Protein AF-A0A5E7WTU2-F1 (afdb_monomer_lite)

InterPro domains:
  IPR045664 Protein of unknown function DUF6387 [PF19924] (8-264)

Radius of gyration: 22.43 Å; chains: 1; bounding box: 43×48×69 Å

Organism: Pseudomonas fluorescens (NCBI:txid294)

pLDDT: mean 79.1, std 17.31, range [35.44, 97.75]

Structure (mmCIF, N/CA/C/O backbone):
data_AF-A0A5E7WTU2-F1
#
_entry.id   AF-A0A5E7WTU2-F1
#
loop_
_atom_site.group_PDB
_atom_site.id
_atom_site.type_symbol
_atom_site.label_atom_id
_atom_site.label_alt_id
_atom_site.label_comp_id
_atom_site.label_asym_id
_atom_site.label_entity_id
_atom_site.label_seq_id
_atom_site.pdbx_PDB_ins_code
_atom_site.Cartn_x
_atom_site.Cartn_y
_atom_site.Cartn_z
_atom_site.occupancy
_atom_site.B_iso_or_equiv
_atom_site.auth_seq_id
_atom_site.auth_comp_id
_atom_site.auth_asym_id
_atom_site.auth_atom_id
_atom_site.pdbx_PDB_model_num
ATOM 1 N N . MET A 1 1 ? -18.361 7.119 20.450 1.00 72.56 1 MET A N 1
ATOM 2 C CA . MET A 1 1 ? -17.243 6.484 19.720 1.00 72.56 1 MET A CA 1
ATOM 3 C C . MET A 1 1 ? -16.983 5.136 20.371 1.00 72.56 1 MET A C 1
ATOM 5 O O . MET A 1 1 ? -16.807 5.122 21.582 1.00 72.56 1 MET A O 1
ATOM 9 N N . ALA A 1 2 ? -17.069 4.026 19.637 1.00 81.44 2 ALA A N 1
ATOM 10 C CA . ALA A 1 2 ? -16.932 2.695 20.235 1.00 81.44 2 ALA A CA 1
ATOM 11 C C . ALA A 1 2 ? -15.465 2.403 20.601 1.00 81.44 2 ALA A C 1
ATOM 13 O O . ALA A 1 2 ? -14.558 2.717 19.823 1.00 81.44 2 ALA A O 1
ATOM 14 N N . ILE A 1 3 ? -15.249 1.830 21.787 1.00 86.12 3 ILE A N 1
ATOM 15 C CA . ILE A 1 3 ? -13.942 1.372 22.266 1.00 86.12 3 ILE A CA 1
ATOM 16 C C . ILE A 1 3 ? -14.006 -0.148 22.371 1.00 86.12 3 ILE A C 1
ATOM 18 O O . ILE A 1 3 ? -14.866 -0.681 23.065 1.00 86.12 3 ILE A O 1
ATOM 22 N N . PHE A 1 4 ? -13.097 -0.814 21.674 1.00 86.81 4 PHE A N 1
ATOM 23 C CA . PHE A 1 4 ? -12.988 -2.258 21.583 1.00 86.81 4 PHE A CA 1
ATOM 24 C C . PHE A 1 4 ? -11.930 -2.717 22.577 1.00 86.81 4 PHE A C 1
ATOM 26 O O . PHE A 1 4 ? -10.745 -2.390 22.438 1.00 86.81 4 PHE A O 1
ATOM 33 N N . ILE A 1 5 ? -12.387 -3.433 23.599 1.00 85.94 5 ILE A N 1
ATOM 34 C CA . ILE A 1 5 ? -11.566 -3.901 24.724 1.00 85.94 5 ILE A CA 1
ATOM 35 C C . ILE A 1 5 ? -11.371 -5.418 24.700 1.00 85.94 5 ILE A C 1
ATOM 37 O O . ILE A 1 5 ? -10.576 -5.945 25.476 1.00 85.94 5 ILE A O 1
ATOM 41 N N . ARG A 1 6 ? -12.056 -6.130 23.796 1.00 86.38 6 ARG A N 1
ATOM 42 C CA . ARG A 1 6 ? -11.921 -7.580 23.623 1.00 86.38 6 ARG A CA 1
ATOM 43 C C . ARG A 1 6 ? -11.690 -7.946 22.164 1.00 86.38 6 ARG A C 1
ATOM 45 O O . ARG A 1 6 ? -12.258 -7.348 21.256 1.00 86.38 6 ARG A O 1
ATOM 52 N N . LEU A 1 7 ? -10.917 -9.009 21.943 1.00 83.62 7 LEU A N 1
ATOM 53 C CA . LEU A 1 7 ? -10.656 -9.537 20.600 1.00 83.62 7 LEU A CA 1
ATOM 54 C C . LEU A 1 7 ? -11.940 -10.026 19.902 1.00 83.62 7 LEU A C 1
ATOM 56 O O . LEU A 1 7 ? -12.078 -9.876 18.695 1.00 83.62 7 LEU A O 1
ATOM 60 N N . ALA A 1 8 ? -12.908 -10.550 20.661 1.00 86.81 8 ALA A N 1
ATOM 61 C CA . ALA A 1 8 ? -14.200 -11.003 20.132 1.00 86.81 8 ALA A CA 1
ATOM 62 C C . ALA A 1 8 ? -15.057 -9.872 19.531 1.00 86.81 8 ALA A C 1
ATOM 64 O O . ALA A 1 8 ? -16.010 -10.140 18.808 1.00 86.81 8 ALA A O 1
ATOM 65 N N . GLU A 1 9 ? -14.729 -8.615 19.831 1.00 89.12 9 GLU A N 1
ATOM 66 C CA . GLU A 1 9 ? -15.435 -7.446 19.312 1.00 89.12 9 GLU A CA 1
ATOM 67 C C . GLU A 1 9 ? -14.831 -6.961 17.979 1.00 89.12 9 GLU A C 1
ATOM 69 O O . GLU A 1 9 ? -15.341 -6.012 17.390 1.00 89.12 9 GLU A O 1
ATOM 74 N N . MET A 1 10 ? -13.753 -7.584 17.481 1.00 92.06 10 MET A N 1
ATOM 75 C CA . MET A 1 10 ? -13.138 -7.212 16.202 1.00 92.06 10 MET A CA 1
ATOM 76 C C . MET A 1 10 ? -14.150 -7.236 15.045 1.00 92.06 10 MET A C 1
ATOM 78 O O . MET A 1 10 ? -15.120 -8.001 15.061 1.00 92.06 10 MET A O 1
ATOM 82 N N . PRO A 1 11 ? -13.955 -6.387 14.018 1.00 93.50 11 PRO A N 1
ATOM 83 C CA . PRO A 1 11 ? -14.905 -6.307 12.924 1.00 93.50 11 PRO A CA 1
ATOM 84 C C . PRO A 1 11 ? -15.003 -7.650 12.192 1.00 93.50 11 PRO A C 1
ATOM 86 O O . PRO A 1 11 ? -13.998 -8.307 11.956 1.00 93.50 11 PRO A O 1
ATOM 89 N N . LYS A 1 12 ? -16.215 -8.033 11.771 1.00 95.06 12 LYS A N 1
ATOM 90 C CA . LYS A 1 12 ? -16.507 -9.367 11.204 1.00 95.06 12 LYS A CA 1
ATOM 91 C C . LYS A 1 12 ? -15.645 -9.773 10.001 1.00 95.06 12 LYS A C 1
ATOM 93 O O . LYS A 1 12 ? -15.506 -10.957 9.736 1.00 95.06 12 LYS A O 1
ATOM 98 N N . TRP A 1 13 ? -15.118 -8.805 9.251 1.00 95.50 13 TRP A N 1
ATOM 99 C CA . TRP A 1 13 ? -14.240 -9.064 8.106 1.00 95.50 13 TRP A CA 1
ATOM 100 C C . TRP A 1 13 ? -12.810 -9.439 8.520 1.00 95.50 13 TRP A C 1
ATOM 102 O O . TRP A 1 13 ? -12.042 -9.918 7.689 1.00 95.50 13 TRP A O 1
ATOM 112 N N . TYR A 1 14 ? -12.424 -9.158 9.766 1.00 96.19 14 TYR A N 1
ATOM 113 C CA . TYR A 1 14 ? -11.080 -9.389 10.263 1.00 96.19 14 TYR A CA 1
ATOM 114 C C . TYR A 1 14 ? -10.924 -10.844 10.698 1.00 96.19 14 TYR A C 1
ATOM 116 O O . TYR A 1 14 ? -11.491 -11.274 11.700 1.00 96.19 14 TYR A O 1
ATOM 124 N N . ASP A 1 15 ? -10.101 -11.574 9.955 1.00 94.94 15 ASP A N 1
ATOM 125 C CA . ASP A 1 15 ? -9.605 -12.891 10.331 1.00 94.94 1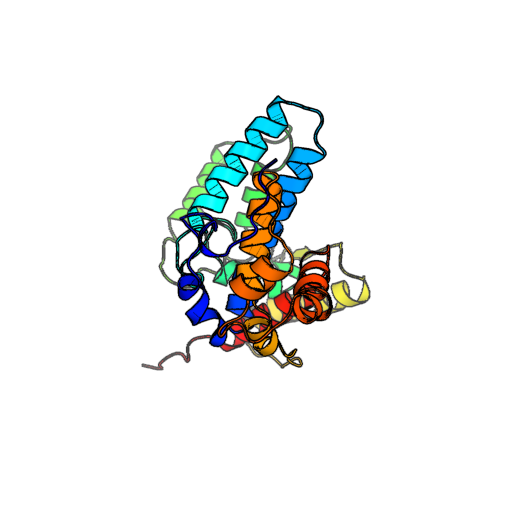5 ASP A CA 1
ATOM 126 C C . ASP A 1 15 ? -8.081 -12.882 10.204 1.00 94.94 15 ASP A C 1
ATOM 128 O O . ASP A 1 15 ? -7.528 -12.505 9.169 1.00 94.94 15 ASP A O 1
ATOM 132 N N . PHE A 1 16 ? -7.390 -13.309 11.259 1.00 92.00 16 PHE A N 1
ATOM 133 C CA . PHE A 1 16 ? -5.937 -13.421 11.246 1.00 92.00 16 PHE A CA 1
ATOM 134 C C . PHE A 1 16 ? -5.434 -14.411 10.181 1.00 92.00 16 PHE A C 1
ATOM 136 O O . PHE A 1 16 ? -4.337 -14.249 9.644 1.00 92.00 16 PHE A O 1
ATOM 143 N N . LYS A 1 17 ? -6.225 -15.434 9.838 1.00 94.25 17 LYS A N 1
ATOM 144 C CA . LYS A 1 17 ? -5.857 -16.440 8.829 1.00 94.25 17 LYS A CA 1
ATOM 145 C C . LYS A 1 17 ? -5.605 -15.830 7.453 1.00 94.25 17 LYS A C 1
ATOM 147 O O . LYS A 1 17 ? -4.732 -16.326 6.736 1.00 94.25 17 LYS A O 1
ATOM 152 N N . ASN A 1 18 ? -6.259 -14.707 7.149 1.00 96.31 18 ASN A N 1
ATOM 153 C CA . ASN A 1 18 ? -6.060 -13.949 5.915 1.00 96.31 18 ASN A CA 1
ATOM 154 C C . ASN A 1 18 ? -4.636 -13.385 5.780 1.00 96.31 18 ASN A C 1
ATOM 156 O O . ASN A 1 18 ? -4.284 -12.910 4.711 1.00 96.31 18 ASN A O 1
ATOM 160 N N . TYR A 1 19 ? -3.805 -13.441 6.827 1.00 95.94 19 TYR A N 1
ATOM 161 C CA . TYR A 1 19 ? -2.421 -12.952 6.825 1.00 95.94 19 TYR A CA 1
ATOM 162 C C . TYR A 1 19 ? -1.375 -14.073 6.924 1.00 95.94 19 TYR A C 1
ATOM 164 O O . TYR A 1 19 ? -0.190 -13.808 7.134 1.00 95.94 19 TYR A O 1
ATOM 172 N N . SER A 1 20 ? -1.779 -15.338 6.802 1.00 93.62 20 SER A N 1
ATOM 173 C CA . SER A 1 20 ? -0.873 -16.485 6.971 1.00 93.62 20 SER A CA 1
ATOM 174 C C . SER A 1 20 ? 0.219 -16.571 5.887 1.00 93.62 20 SER A C 1
ATOM 176 O O . SER A 1 20 ? 1.364 -16.949 6.176 1.00 93.62 20 SER A O 1
ATOM 178 N N . SER A 1 21 ? -0.087 -16.138 4.663 1.00 94.75 21 SER A N 1
ATOM 179 C CA . SER A 1 21 ? 0.828 -16.104 3.512 1.00 94.75 21 SER A CA 1
ATOM 180 C C . SER A 1 21 ? 1.957 -15.080 3.627 1.00 94.75 21 SER A C 1
ATOM 182 O O . SER A 1 21 ? 3.004 -15.250 3.004 1.00 94.75 21 SER A O 1
ATOM 184 N N . VAL A 1 22 ? 1.807 -14.063 4.482 1.00 94.00 22 VAL A N 1
ATOM 185 C CA . VAL A 1 22 ? 2.752 -12.938 4.637 1.00 94.00 22 VAL A CA 1
ATOM 186 C C . VAL A 1 22 ? 4.152 -13.401 5.048 1.00 94.00 22 VAL A C 1
ATOM 188 O O . VAL A 1 22 ? 5.143 -12.701 4.855 1.00 94.00 22 VAL A O 1
ATOM 191 N N . SER A 1 23 ? 4.267 -14.594 5.631 1.00 91.94 23 SER A N 1
ATOM 192 C CA . SER A 1 23 ? 5.554 -15.226 5.950 1.00 91.94 23 SER A CA 1
ATOM 193 C C . SER A 1 23 ? 6.388 -15.599 4.720 1.00 91.94 23 SER A C 1
ATOM 195 O O . SER A 1 23 ? 7.601 -15.776 4.849 1.00 91.94 23 SER A O 1
ATOM 197 N N . ARG A 1 24 ? 5.753 -15.699 3.547 1.00 93.12 24 ARG A N 1
ATOM 198 C CA . ARG A 1 24 ? 6.356 -16.093 2.268 1.00 93.12 24 ARG A CA 1
ATOM 199 C C . ARG A 1 24 ? 6.602 -14.918 1.325 1.00 93.12 24 ARG A C 1
ATOM 201 O O . ARG A 1 24 ? 7.249 -15.119 0.309 1.00 93.12 24 ARG A O 1
ATOM 208 N N . PHE A 1 25 ? 6.099 -13.729 1.653 1.00 94.25 25 PHE A N 1
ATOM 209 C CA . PHE A 1 25 ? 6.249 -12.546 0.809 1.00 94.25 25 PHE A CA 1
ATOM 210 C C . PHE A 1 25 ? 7.713 -12.135 0.685 1.00 94.25 25 PHE A C 1
ATOM 212 O O . PHE A 1 25 ? 8.423 -12.035 1.697 1.00 94.25 25 PHE A O 1
ATOM 219 N N . ASP A 1 26 ? 8.129 -11.831 -0.539 1.00 92.06 26 ASP A N 1
ATOM 220 C CA . ASP A 1 26 ? 9.383 -11.137 -0.806 1.00 92.06 26 ASP A CA 1
ATOM 221 C C . ASP A 1 26 ? 9.154 -9.632 -1.021 1.00 92.06 26 ASP A C 1
ATOM 223 O O . ASP A 1 26 ? 8.099 -9.099 -0.654 1.00 92.06 26 ASP A O 1
ATOM 227 N N . ALA A 1 27 ? 10.159 -8.903 -1.513 1.00 91.31 27 ALA A N 1
ATOM 228 C CA . ALA A 1 27 ? 10.046 -7.459 -1.667 1.00 91.31 27 ALA A CA 1
ATOM 229 C C . ALA A 1 27 ? 8.930 -7.070 -2.646 1.00 91.31 27 ALA A C 1
ATOM 231 O O . ALA A 1 27 ? 8.264 -6.058 -2.415 1.00 91.31 27 ALA A O 1
ATOM 232 N N . VAL A 1 28 ? 8.684 -7.887 -3.677 1.00 91.81 28 VAL A N 1
ATOM 233 C CA . VAL A 1 28 ? 7.619 -7.686 -4.668 1.00 91.81 28 VAL A CA 1
ATOM 234 C C . VAL A 1 28 ? 6.260 -7.741 -3.980 1.00 91.81 28 VAL A C 1
ATOM 236 O O . VAL A 1 28 ? 5.490 -6.781 -4.034 1.00 91.81 28 VAL A O 1
ATOM 239 N N . GLU A 1 29 ? 5.954 -8.817 -3.255 1.00 95.19 29 GLU A N 1
ATOM 240 C CA . GLU A 1 29 ? 4.649 -8.911 -2.592 1.00 95.19 29 GLU A CA 1
ATOM 241 C C . GLU A 1 29 ? 4.495 -7.891 -1.456 1.00 95.19 29 GLU A C 1
ATOM 243 O O . GLU A 1 29 ? 3.420 -7.304 -1.295 1.00 95.19 29 GLU A O 1
ATOM 248 N N . TRP A 1 30 ? 5.560 -7.610 -0.699 1.00 95.38 30 TRP A N 1
ATOM 249 C CA . TRP A 1 30 ? 5.519 -6.598 0.357 1.00 95.38 30 TRP A CA 1
ATOM 250 C C . TRP A 1 30 ? 5.276 -5.193 -0.181 1.00 95.38 30 TRP A C 1
ATOM 252 O O . TRP A 1 30 ? 4.442 -4.473 0.377 1.00 95.38 30 TRP A O 1
ATOM 262 N N . PHE A 1 31 ? 5.962 -4.794 -1.255 1.00 94.38 31 PHE A N 1
ATOM 263 C CA . PHE A 1 31 ? 5.731 -3.492 -1.869 1.00 94.38 31 PHE A CA 1
ATOM 264 C C . PHE A 1 31 ? 4.289 -3.388 -2.356 1.00 94.38 31 PHE A C 1
ATOM 266 O O . PHE A 1 31 ? 3.604 -2.427 -1.993 1.00 94.38 31 PHE A O 1
ATOM 273 N N . ARG A 1 32 ? 3.810 -4.402 -3.097 1.00 94.94 32 ARG A N 1
ATOM 274 C CA . ARG A 1 32 ? 2.435 -4.467 -3.616 1.00 94.94 32 ARG A CA 1
ATOM 275 C C . ARG A 1 32 ? 1.399 -4.211 -2.530 1.00 94.94 32 ARG A C 1
ATOM 277 O O . ARG A 1 32 ? 0.475 -3.426 -2.725 1.00 94.94 32 ARG A O 1
ATOM 284 N N . GLN A 1 33 ? 1.560 -4.867 -1.385 1.00 97.25 33 GLN A N 1
ATOM 285 C CA . GLN A 1 33 ? 0.587 -4.815 -0.299 1.00 97.25 33 GLN A CA 1
ATOM 286 C C . GLN A 1 33 ? 0.670 -3.530 0.532 1.00 97.25 33 GLN A C 1
ATOM 288 O O . GLN A 1 33 ? -0.355 -3.031 1.008 1.00 97.25 33 GLN A O 1
ATOM 293 N N . LEU A 1 34 ? 1.867 -2.967 0.708 1.00 96.00 34 LEU A N 1
ATOM 294 C CA . LEU A 1 34 ? 2.062 -1.750 1.498 1.00 96.00 34 LEU A CA 1
ATOM 295 C C . LEU A 1 34 ? 1.648 -0.484 0.745 1.00 96.00 34 LEU A C 1
ATOM 297 O O . LEU A 1 34 ? 1.057 0.411 1.350 1.00 96.00 34 LEU A O 1
ATOM 301 N N . VAL A 1 35 ? 1.900 -0.406 -0.562 1.00 93.00 35 VAL A N 1
ATOM 302 C CA . VAL A 1 35 ? 1.548 0.780 -1.359 1.00 93.00 35 VAL A CA 1
ATOM 303 C C . VAL A 1 35 ? 0.030 0.972 -1.475 1.00 93.00 35 VAL A C 1
ATOM 305 O O . VAL A 1 35 ? -0.456 2.097 -1.363 1.00 93.00 35 VAL A O 1
ATOM 308 N N . GLN A 1 36 ? -0.738 -0.118 -1.579 1.00 96.25 36 GLN A N 1
ATOM 309 C CA . GLN A 1 36 ? -2.206 -0.075 -1.594 1.00 96.25 36 GLN A CA 1
ATOM 310 C C . GLN A 1 36 ? -2.784 0.401 -0.252 1.00 96.25 36 GLN A C 1
ATOM 312 O O . GLN A 1 36 ? -3.684 1.240 -0.211 1.00 96.25 36 GLN A O 1
ATOM 317 N N . ARG A 1 37 ? -2.218 -0.057 0.872 1.00 97.62 37 ARG A N 1
ATOM 318 C CA . ARG A 1 37 ? -2.616 0.398 2.219 1.00 97.62 37 ARG A CA 1
ATOM 319 C C . ARG A 1 37 ? -2.257 1.858 2.459 1.00 97.62 37 ARG A C 1
ATOM 321 O O . ARG A 1 37 ? -3.070 2.602 3.005 1.00 97.62 37 ARG A O 1
ATOM 328 N N . ARG A 1 38 ? -1.082 2.293 1.992 1.00 95.19 38 ARG A N 1
ATOM 329 C CA . ARG A 1 38 ? -0.691 3.708 2.016 1.00 95.19 38 ARG A CA 1
ATOM 330 C C . ARG A 1 38 ? -1.692 4.565 1.243 1.00 95.19 38 ARG A C 1
ATOM 332 O O . ARG A 1 38 ? -2.118 5.591 1.760 1.00 95.19 38 ARG A O 1
ATOM 339 N N . TYR A 1 39 ? -2.129 4.121 0.064 1.00 94.38 39 TYR A N 1
ATOM 340 C CA . TYR A 1 39 ? -3.169 4.810 -0.701 1.00 94.38 39 TYR A CA 1
ATOM 341 C C . TYR A 1 39 ? -4.490 4.934 0.069 1.00 94.38 39 TYR A C 1
ATOM 343 O O . TYR A 1 39 ? -5.043 6.031 0.147 1.00 94.38 39 TYR A O 1
ATOM 351 N N . LEU A 1 40 ? -4.968 3.858 0.706 1.00 96.81 40 LEU A N 1
ATOM 352 C CA . LEU A 1 40 ? -6.174 3.909 1.543 1.00 96.81 40 LEU A CA 1
ATOM 353 C C . LEU A 1 40 ? -6.045 4.910 2.703 1.00 96.81 40 LEU A C 1
ATOM 355 O O . LEU A 1 40 ? -6.977 5.674 2.961 1.00 96.81 40 LEU A O 1
ATOM 359 N N . ILE A 1 41 ? -4.889 4.942 3.374 1.00 96.75 41 ILE A N 1
ATOM 360 C CA . ILE A 1 41 ? -4.585 5.922 4.428 1.00 96.75 41 ILE A CA 1
ATOM 361 C C . ILE A 1 41 ? -4.630 7.343 3.854 1.00 96.75 41 ILE A C 1
ATOM 363 O O . ILE A 1 41 ? -5.319 8.201 4.406 1.00 96.75 41 ILE A O 1
ATOM 367 N N . SER A 1 42 ? -3.977 7.587 2.713 1.00 91.44 42 SER A N 1
ATOM 368 C CA . SER A 1 42 ? -3.970 8.897 2.054 1.00 91.44 42 SER A CA 1
ATOM 369 C C . SER A 1 42 ? -5.368 9.362 1.637 1.00 91.44 42 SER A C 1
ATOM 371 O O . SER A 1 42 ? -5.674 10.544 1.785 1.00 91.44 42 SER A O 1
ATOM 373 N N . LEU A 1 43 ? -6.251 8.462 1.183 1.00 93.50 43 LEU A N 1
ATOM 374 C CA . LEU A 1 43 ? -7.652 8.800 0.904 1.00 93.50 43 LEU A CA 1
ATOM 375 C C . LEU A 1 43 ? -8.381 9.274 2.170 1.00 93.50 43 LEU A C 1
ATOM 377 O O . LEU A 1 43 ? -9.080 10.287 2.138 1.00 93.50 43 LEU A O 1
ATOM 381 N N . LEU A 1 44 ? -8.215 8.577 3.297 1.00 96.88 44 LEU A N 1
ATOM 382 C CA . LEU A 1 44 ? -8.847 8.969 4.562 1.00 96.88 44 LEU A CA 1
ATOM 383 C C . LEU A 1 44 ? -8.294 10.297 5.094 1.00 96.88 44 LEU A C 1
ATOM 385 O O . LEU A 1 44 ? -9.064 11.142 5.556 1.00 96.88 44 LEU A O 1
ATOM 389 N N . GLU A 1 45 ? -6.984 10.516 4.994 1.00 94.19 45 GLU A N 1
ATOM 390 C CA . GLU A 1 45 ? -6.359 11.791 5.356 1.00 94.19 45 GLU A CA 1
ATOM 391 C C . GLU A 1 45 ? -6.857 12.941 4.477 1.00 94.19 45 GLU A C 1
ATOM 393 O O . GLU A 1 45 ? -7.243 13.988 5.004 1.00 94.19 45 GLU A O 1
ATOM 398 N N . ALA A 1 46 ? -6.906 12.742 3.155 1.00 90.50 46 ALA A N 1
ATOM 399 C CA . ALA A 1 46 ? -7.426 13.724 2.210 1.00 90.50 46 ALA A CA 1
ATOM 400 C C . ALA A 1 46 ? -8.881 14.073 2.542 1.00 90.50 46 ALA A C 1
ATOM 402 O O . ALA A 1 46 ? -9.197 15.245 2.738 1.00 90.50 46 ALA A O 1
ATOM 403 N N . ARG A 1 47 ? -9.741 13.062 2.738 1.00 95.69 47 ARG A N 1
ATOM 404 C CA . ARG A 1 47 ? -11.141 13.245 3.159 1.00 95.69 47 ARG A CA 1
ATOM 405 C C . ARG A 1 47 ? -11.259 14.118 4.409 1.00 95.69 47 ARG A C 1
ATOM 407 O O . ARG A 1 47 ? -12.136 14.978 4.474 1.00 95.69 47 ARG A O 1
ATOM 414 N N . ASN A 1 48 ? -10.408 13.886 5.407 1.00 94.56 48 ASN A N 1
ATOM 415 C CA . ASN A 1 48 ? -10.467 14.601 6.680 1.00 94.56 48 ASN A CA 1
ATOM 416 C C . ASN A 1 48 ? -9.963 16.050 6.566 1.00 94.56 48 ASN A C 1
ATOM 418 O O . ASN A 1 48 ? -10.465 16.916 7.280 1.00 94.56 48 ASN A O 1
ATOM 422 N N . ARG A 1 49 ? -9.012 16.325 5.664 1.00 94.81 49 ARG A N 1
ATOM 423 C CA . ARG A 1 49 ? -8.461 17.672 5.423 1.00 94.81 49 ARG A CA 1
ATOM 424 C C . ARG A 1 49 ? -9.315 18.521 4.482 1.00 94.81 49 ARG A C 1
ATOM 426 O O . ARG A 1 49 ? -9.281 19.744 4.569 1.00 94.81 49 ARG A O 1
ATOM 433 N N . THR A 1 50 ? -10.065 17.907 3.570 1.00 93.31 50 THR A N 1
ATOM 434 C CA . THR A 1 50 ? -10.859 18.643 2.580 1.00 93.31 50 THR A CA 1
ATOM 435 C C . THR A 1 50 ? -12.044 19.368 3.233 1.00 93.31 50 THR A C 1
ATOM 437 O O . THR A 1 50 ? -12.819 18.721 3.929 1.00 93.31 50 THR A O 1
ATOM 440 N N . PRO A 1 51 ? -12.272 20.672 2.989 1.00 94.25 51 PRO A N 1
ATOM 441 C CA . PRO A 1 51 ? -13.454 21.372 3.506 1.00 94.25 51 PRO A CA 1
ATOM 442 C C . PRO A 1 51 ? -14.726 21.080 2.689 1.00 94.25 51 PRO A C 1
ATOM 444 O O . PRO A 1 51 ? -15.823 21.040 3.241 1.00 94.25 51 PRO A O 1
ATOM 447 N N . SER A 1 52 ? -14.591 20.822 1.384 1.00 96.44 52 SER A N 1
ATOM 448 C CA . SER A 1 52 ? -15.716 20.577 0.470 1.00 96.44 52 SER A CA 1
ATOM 449 C C . SER A 1 52 ? -16.450 19.265 0.771 1.00 96.44 52 SER A C 1
ATOM 451 O O . SER A 1 52 ? -15.881 18.174 0.680 1.00 96.44 52 SER A O 1
ATOM 453 N N . ALA A 1 53 ? -17.750 19.361 1.061 1.00 96.31 53 ALA A N 1
ATOM 454 C CA . ALA A 1 53 ? -18.613 18.203 1.295 1.00 96.31 53 ALA A CA 1
ATOM 455 C C . ALA A 1 53 ? -18.736 17.292 0.059 1.00 96.31 53 ALA A C 1
ATOM 457 O O . ALA A 1 53 ? -18.775 16.067 0.194 1.00 96.31 53 ALA A O 1
ATOM 458 N N . LEU A 1 54 ? -18.747 17.875 -1.147 1.00 95.75 54 LEU A N 1
ATOM 459 C CA . LEU A 1 54 ? -18.799 17.117 -2.398 1.00 95.75 54 LEU A CA 1
ATOM 460 C C . LEU A 1 54 ? -17.545 16.252 -2.562 1.00 95.75 54 LEU A C 1
ATOM 462 O O . LEU A 1 54 ? -17.655 15.045 -2.780 1.00 95.75 54 LEU A O 1
ATOM 466 N N . LEU A 1 55 ? -16.362 16.842 -2.375 1.00 91.69 55 LEU A N 1
ATOM 467 C CA . LEU A 1 55 ? -15.099 16.109 -2.461 1.00 91.69 55 LEU A CA 1
ATOM 468 C C . LEU A 1 55 ? -14.998 15.025 -1.379 1.00 91.69 55 LEU A C 1
ATOM 470 O O . LEU A 1 55 ? -14.620 13.899 -1.690 1.00 91.69 55 LEU A O 1
ATOM 474 N N . LYS A 1 56 ? -15.437 15.291 -0.138 1.00 96.06 56 LYS A N 1
ATOM 475 C CA . LYS A 1 56 ? -15.523 14.253 0.911 1.00 96.06 56 LYS A CA 1
ATOM 476 C C . LYS A 1 56 ? -16.373 13.058 0.483 1.00 96.06 56 LYS A C 1
ATOM 478 O O . LYS A 1 56 ? -16.004 11.916 0.765 1.00 96.06 56 LYS A O 1
ATOM 483 N N . LYS A 1 57 ? -17.499 13.308 -0.194 1.00 96.06 57 LYS A N 1
ATOM 484 C CA . LYS A 1 57 ? -18.397 12.263 -0.704 1.00 96.06 57 LYS A CA 1
ATOM 485 C C . LYS A 1 57 ? -17.733 11.456 -1.820 1.00 96.06 57 LYS A C 1
ATOM 487 O O . LYS A 1 57 ? -17.836 10.232 -1.807 1.00 96.06 57 LYS A O 1
ATOM 492 N N . VAL A 1 58 ? -17.036 12.115 -2.746 1.00 94.44 58 VAL A N 1
ATOM 493 C CA . VAL A 1 58 ? -16.278 11.450 -3.821 1.00 94.44 58 VAL A CA 1
ATOM 494 C C . VAL A 1 58 ? -15.169 10.574 -3.238 1.00 94.44 58 VAL A C 1
ATOM 496 O O . VAL A 1 58 ? -15.138 9.377 -3.511 1.00 94.44 58 VAL A O 1
ATOM 499 N N . ILE A 1 59 ? -14.329 11.125 -2.358 1.00 93.19 59 ILE A N 1
ATOM 500 C CA . ILE A 1 59 ? -13.231 10.382 -1.721 1.00 93.19 59 ILE A CA 1
ATOM 501 C C . ILE A 1 59 ? -13.769 9.186 -0.926 1.00 93.19 59 ILE A C 1
ATOM 503 O O . ILE A 1 59 ? -13.222 8.091 -1.014 1.00 93.19 59 ILE A O 1
ATOM 507 N N . SER A 1 60 ? -14.882 9.354 -0.203 1.00 95.81 60 SER A N 1
ATOM 508 C CA . SER A 1 60 ? -15.528 8.251 0.524 1.00 95.81 60 SER A CA 1
ATOM 509 C C . SER A 1 60 ? -15.989 7.120 -0.397 1.00 95.81 60 SER A C 1
ATOM 511 O O . SER A 1 60 ? -15.840 5.956 -0.039 1.00 95.81 60 SER A O 1
ATOM 513 N N . LYS A 1 61 ? -16.515 7.438 -1.588 1.00 96.88 61 LYS A N 1
ATOM 514 C CA . LYS A 1 61 ? -16.898 6.422 -2.581 1.00 96.88 61 LYS A CA 1
ATOM 515 C C . LYS A 1 61 ? -15.681 5.667 -3.116 1.00 96.88 61 LYS A C 1
ATOM 517 O O . LYS A 1 61 ? -15.731 4.444 -3.194 1.00 96.88 61 LYS A O 1
ATOM 522 N N . ILE A 1 62 ? -14.601 6.382 -3.438 1.00 94.25 62 ILE A N 1
ATOM 523 C CA . ILE A 1 62 ? -13.347 5.780 -3.920 1.00 94.25 62 ILE A CA 1
ATOM 524 C C . ILE A 1 62 ? -12.760 4.859 -2.845 1.00 94.25 62 ILE A C 1
ATOM 526 O O . ILE A 1 62 ? -12.432 3.711 -3.130 1.00 94.25 62 ILE A O 1
ATOM 530 N N . PHE A 1 63 ? -12.702 5.323 -1.594 1.00 97.12 63 PHE A N 1
ATOM 531 C CA . PHE A 1 63 ? -12.239 4.519 -0.466 1.00 97.12 63 PHE A CA 1
ATOM 532 C C . PHE A 1 63 ? -13.089 3.257 -0.276 1.00 97.12 63 PHE A C 1
ATOM 534 O O . PHE A 1 63 ? -12.541 2.164 -0.165 1.00 97.12 63 PHE A O 1
ATOM 541 N N . ALA A 1 64 ? -14.421 3.390 -0.273 1.00 97.06 64 ALA A N 1
ATOM 542 C CA . ALA A 1 64 ? -15.335 2.261 -0.101 1.00 97.06 64 ALA A CA 1
ATOM 543 C C . ALA A 1 64 ? -15.182 1.217 -1.218 1.00 97.06 64 ALA A C 1
ATOM 545 O O . ALA A 1 64 ? -15.211 0.016 -0.955 1.00 97.06 64 ALA A O 1
ATOM 546 N N . TRP A 1 65 ? -14.990 1.675 -2.457 1.00 96.38 65 TRP A N 1
ATOM 547 C CA . TRP A 1 65 ? -14.694 0.803 -3.587 1.00 96.38 65 TRP A CA 1
ATOM 548 C C . TRP A 1 65 ? -13.351 0.081 -3.409 1.00 96.38 65 TRP A C 1
ATOM 550 O O . TRP A 1 65 ? -13.304 -1.139 -3.530 1.00 96.38 65 TRP A O 1
ATOM 560 N N . ALA A 1 66 ? -12.286 0.801 -3.051 1.00 95.06 66 ALA A N 1
ATOM 561 C CA . ALA A 1 66 ? -10.949 0.232 -2.907 1.00 95.06 66 ALA A CA 1
ATOM 562 C C . ALA A 1 66 ? -10.867 -0.779 -1.747 1.00 95.06 66 ALA A C 1
ATOM 564 O O . ALA A 1 66 ? -10.414 -1.907 -1.937 1.00 95.06 66 ALA A O 1
ATOM 565 N N . VAL A 1 67 ? -11.379 -0.420 -0.562 1.00 97.00 67 VAL A N 1
ATOM 566 C CA . VAL A 1 67 ? -11.284 -1.244 0.658 1.00 97.00 67 VAL A CA 1
ATOM 567 C C . VAL A 1 67 ? -12.068 -2.561 0.559 1.00 97.00 67 VAL A C 1
ATOM 569 O O . VAL A 1 67 ? -11.734 -3.535 1.240 1.00 97.00 67 VAL A O 1
ATOM 572 N N . LYS A 1 68 ? -13.088 -2.628 -0.312 1.00 97.00 68 LYS A N 1
ATOM 573 C CA . LYS A 1 68 ? -13.849 -3.857 -0.589 1.00 97.00 68 LYS A CA 1
ATOM 574 C C . LYS A 1 68 ? -12.969 -4.966 -1.175 1.00 97.00 68 LYS A C 1
ATOM 576 O O . LYS A 1 68 ? -13.243 -6.131 -0.921 1.00 97.00 68 LYS A O 1
ATOM 581 N N . ASN A 1 69 ? -11.907 -4.614 -1.899 1.00 96.44 69 ASN A N 1
ATOM 582 C CA . ASN A 1 69 ? -10.972 -5.580 -2.484 1.00 96.44 69 ASN A CA 1
ATOM 583 C C . ASN A 1 69 ? -9.859 -6.005 -1.509 1.00 96.44 69 ASN A C 1
ATOM 585 O O . ASN A 1 69 ? -8.914 -6.684 -1.901 1.00 96.44 69 ASN A O 1
ATOM 589 N N . MET A 1 70 ? -9.956 -5.593 -0.240 1.00 95.25 70 MET A N 1
ATOM 590 C CA . MET A 1 70 ? -8.971 -5.916 0.795 1.00 95.25 70 MET A CA 1
ATOM 591 C C . MET A 1 70 ? -9.588 -6.637 1.997 1.00 95.25 70 MET A C 1
ATOM 593 O O . MET A 1 70 ? -9.004 -7.567 2.545 1.00 95.25 70 MET A O 1
ATOM 597 N N . ARG A 1 71 ? -10.778 -6.219 2.436 1.00 95.44 71 ARG A N 1
ATOM 598 C CA . ARG A 1 71 ? -11.398 -6.748 3.659 1.00 95.44 71 ARG A CA 1
ATOM 599 C C . ARG A 1 71 ? -11.969 -8.145 3.471 1.00 95.44 71 ARG A C 1
ATOM 601 O O . ARG A 1 71 ? -12.774 -8.372 2.577 1.00 95.44 71 ARG A O 1
ATOM 608 N N . GLY A 1 72 ? -11.626 -9.041 4.395 1.00 95.44 72 GLY A N 1
ATOM 609 C CA . GLY A 1 72 ? -12.134 -10.415 4.407 1.00 95.44 72 GLY A CA 1
ATOM 610 C C . GLY A 1 72 ? -11.549 -11.309 3.313 1.00 95.44 72 GLY A C 1
ATOM 611 O O . GLY A 1 72 ? -12.003 -12.437 3.166 1.00 95.44 72 GLY A O 1
ATOM 612 N N . ILE A 1 73 ? -10.556 -10.822 2.569 1.00 96.69 73 ILE A N 1
ATOM 613 C CA . ILE A 1 73 ? -9.864 -11.546 1.504 1.00 96.69 73 ILE A CA 1
ATOM 614 C C . ILE A 1 73 ? -8.463 -11.901 2.016 1.00 96.69 73 ILE A C 1
ATOM 616 O O . ILE A 1 73 ? -7.874 -11.143 2.794 1.00 96.69 73 ILE A O 1
ATOM 620 N N . ALA A 1 74 ? -7.941 -13.061 1.617 1.00 97.38 74 ALA A N 1
ATOM 621 C CA . ALA A 1 74 ? -6.569 -13.447 1.924 1.00 97.38 74 ALA A CA 1
ATOM 622 C C . ALA A 1 74 ? -5.595 -12.435 1.302 1.00 97.38 74 ALA A C 1
ATOM 624 O O . ALA A 1 74 ? -5.764 -12.010 0.163 1.00 97.38 74 ALA A O 1
ATOM 625 N N . VAL A 1 75 ? -4.593 -11.991 2.054 1.00 96.44 75 VAL A N 1
ATOM 626 C CA . VAL A 1 75 ? -3.775 -10.828 1.683 1.00 96.44 75 VAL A CA 1
ATOM 627 C C . VAL A 1 75 ? -2.943 -11.043 0.419 1.00 96.44 75 VAL A C 1
ATOM 629 O O . VAL A 1 75 ? -2.646 -10.085 -0.288 1.00 96.44 75 VAL A O 1
ATOM 632 N N . GLU A 1 76 ? -2.617 -12.285 0.082 1.00 95.00 76 GLU A N 1
ATOM 633 C CA . GLU A 1 76 ? -2.026 -12.664 -1.201 1.00 95.00 76 GLU A CA 1
ATOM 634 C C . GLU A 1 76 ? -2.944 -12.353 -2.394 1.00 95.00 76 GLU A C 1
ATOM 636 O O . GLU A 1 76 ? -2.449 -11.952 -3.449 1.00 95.00 76 GLU A O 1
ATOM 641 N N . ASP A 1 77 ? -4.258 -12.429 -2.199 1.00 96.19 77 ASP A N 1
ATOM 642 C CA . ASP A 1 77 ? -5.279 -12.251 -3.233 1.00 96.19 77 ASP A CA 1
ATOM 643 C C . ASP A 1 77 ? -5.847 -10.827 -3.257 1.00 96.19 77 ASP A C 1
ATOM 645 O O . ASP A 1 77 ? -6.590 -10.461 -4.166 1.00 96.19 77 ASP A O 1
ATOM 649 N N . THR A 1 78 ? -5.507 -9.995 -2.268 1.00 94.19 78 THR A N 1
ATOM 650 C CA . THR A 1 78 ? -5.967 -8.603 -2.244 1.00 94.19 78 THR A CA 1
ATOM 651 C C . THR A 1 78 ? -5.299 -7.778 -3.338 1.00 94.19 78 THR A C 1
ATOM 653 O O . THR A 1 78 ? -4.066 -7.745 -3.443 1.00 94.19 78 THR A O 1
ATOM 656 N N . ASP A 1 79 ? -6.123 -7.092 -4.129 1.00 93.50 79 ASP A N 1
ATOM 657 C CA . ASP A 1 79 ? -5.681 -6.136 -5.138 1.00 93.50 79 ASP A CA 1
ATOM 658 C C . ASP A 1 79 ? -6.784 -5.117 -5.451 1.00 93.50 79 ASP A C 1
ATOM 660 O O . ASP A 1 79 ? -7.924 -5.475 -5.745 1.00 93.50 79 ASP A O 1
ATOM 664 N N . ILE A 1 80 ? -6.458 -3.829 -5.382 1.00 92.69 80 ILE A N 1
ATOM 665 C CA . ILE A 1 80 ? -7.328 -2.751 -5.842 1.00 92.69 80 ILE A CA 1
ATOM 666 C C . ILE A 1 80 ? -7.271 -2.760 -7.380 1.00 92.69 80 ILE A C 1
ATOM 668 O O . ILE A 1 80 ? -6.194 -2.549 -7.944 1.00 92.69 80 ILE A O 1
ATOM 672 N N . PRO A 1 81 ? -8.400 -2.970 -8.084 1.00 91.31 81 PRO A N 1
ATOM 673 C CA . PRO A 1 81 ? -8.386 -3.098 -9.536 1.00 91.31 81 PRO A CA 1
ATOM 674 C C . PRO A 1 81 ? -7.742 -1.887 -10.218 1.00 91.31 81 PRO A C 1
ATOM 676 O O . PRO A 1 81 ? -8.036 -0.746 -9.870 1.00 91.31 81 PRO A O 1
ATOM 679 N N . ASN A 1 82 ? -6.876 -2.128 -11.203 1.00 85.38 82 ASN A N 1
ATOM 680 C CA . ASN A 1 82 ? -6.151 -1.091 -11.951 1.00 85.38 82 ASN A CA 1
ATOM 681 C C . ASN A 1 82 ? -5.276 -0.155 -11.092 1.00 85.38 82 ASN A C 1
ATOM 683 O O . ASN A 1 82 ? -4.852 0.891 -11.580 1.00 85.38 82 ASN A O 1
ATOM 687 N N . PHE A 1 83 ? -4.972 -0.503 -9.834 1.00 88.25 83 PHE A N 1
ATOM 688 C CA . PHE A 1 83 ? -4.144 0.334 -8.959 1.00 88.25 83 PHE A CA 1
ATOM 689 C C . PHE A 1 83 ? -2.745 0.586 -9.531 1.00 88.25 83 PHE A C 1
ATOM 691 O O . PHE A 1 83 ? -2.197 1.678 -9.405 1.00 88.25 83 PHE A O 1
ATOM 698 N N . PHE A 1 84 ? -2.188 -0.422 -10.198 1.00 82.75 84 PHE A N 1
ATOM 699 C CA . PHE A 1 84 ? -0.897 -0.357 -10.881 1.00 82.75 84 PHE A CA 1
ATOM 700 C C . PHE A 1 84 ? -1.035 -0.086 -12.387 1.00 82.75 84 PHE A C 1
ATOM 702 O O . PHE A 1 84 ? -0.128 -0.393 -13.154 1.00 82.75 84 PHE A O 1
ATOM 709 N N . GLY A 1 85 ? -2.176 0.460 -12.814 1.00 78.38 85 GLY A N 1
ATOM 710 C CA . GLY A 1 85 ? -2.536 0.616 -14.219 1.00 78.38 85 GLY A CA 1
ATOM 711 C C . GLY A 1 85 ? -3.189 -0.635 -14.812 1.00 78.38 85 GLY A C 1
ATOM 712 O O . GLY A 1 85 ? -3.235 -1.702 -14.197 1.00 78.3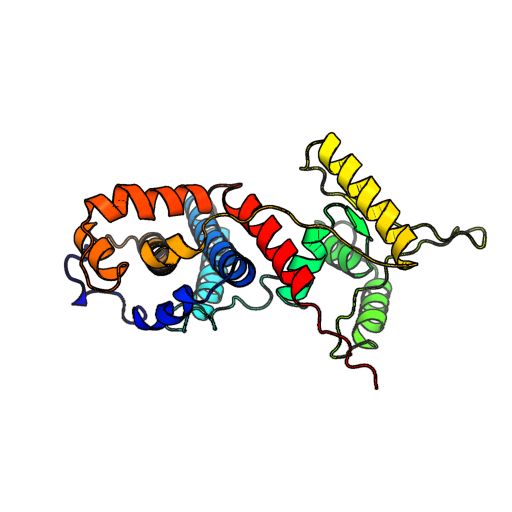8 85 GLY A O 1
ATOM 713 N N . ILE A 1 86 ? -3.701 -0.497 -16.035 1.00 74.38 86 ILE A N 1
ATOM 714 C CA . ILE A 1 86 ? -4.442 -1.548 -16.760 1.00 74.38 86 ILE A CA 1
ATOM 715 C C . ILE A 1 86 ? -3.585 -2.777 -17.110 1.00 74.38 86 ILE A C 1
ATOM 717 O O . ILE A 1 86 ? -4.119 -3.843 -17.397 1.00 74.38 86 ILE A O 1
ATOM 721 N N . HIS A 1 87 ? -2.259 -2.635 -17.069 1.00 67.75 87 HIS A N 1
ATOM 722 C CA . HIS A 1 87 ? -1.293 -3.698 -17.367 1.00 67.75 87 HIS A CA 1
ATOM 723 C C . HIS A 1 87 ? -0.785 -4.418 -16.108 1.00 67.75 87 HIS A C 1
ATOM 725 O O . HIS A 1 87 ? 0.017 -5.347 -16.195 1.00 67.75 87 HIS A O 1
ATOM 731 N N . GLY A 1 88 ? -1.269 -4.009 -14.933 1.00 84.62 88 GLY A N 1
ATOM 732 C CA . GLY A 1 88 ? -1.000 -4.678 -13.671 1.00 84.62 88 GLY A CA 1
ATOM 733 C C . GLY A 1 88 ? 0.382 -4.405 -13.077 1.00 84.62 88 GLY A C 1
ATOM 734 O O . GLY A 1 88 ? 1.205 -3.633 -13.568 1.00 84.62 88 GLY A O 1
ATOM 735 N N . TYR A 1 89 ? 0.622 -5.057 -11.945 1.00 87.69 89 TYR A N 1
ATOM 736 C CA . TYR A 1 89 ? 1.735 -4.738 -11.057 1.00 87.69 89 TYR A CA 1
ATOM 737 C C . TYR A 1 89 ? 3.126 -5.065 -11.621 1.00 87.69 89 TYR A C 1
ATOM 739 O O . TYR A 1 89 ? 4.080 -4.327 -11.377 1.00 87.69 89 TYR A O 1
ATOM 747 N N . ALA A 1 90 ? 3.249 -6.145 -12.395 1.00 82.62 90 ALA A N 1
ATOM 748 C CA . ALA A 1 90 ? 4.523 -6.536 -12.996 1.00 82.62 90 ALA A CA 1
ATOM 749 C C . ALA A 1 90 ? 5.047 -5.456 -13.958 1.00 82.62 90 ALA A C 1
ATOM 751 O O . ALA A 1 90 ? 6.215 -5.074 -13.872 1.00 82.62 90 ALA A O 1
ATOM 752 N N . GLN A 1 91 ? 4.165 -4.912 -14.806 1.00 77.44 91 GLN A N 1
ATOM 753 C CA . GLN A 1 91 ? 4.512 -3.826 -15.722 1.00 77.44 91 GLN A CA 1
ATOM 754 C C . GLN A 1 91 ? 4.897 -2.557 -14.956 1.00 77.44 91 GLN A C 1
ATOM 756 O O . GLN A 1 91 ? 5.929 -1.960 -15.246 1.00 77.44 91 GLN A O 1
ATOM 761 N N . TYR A 1 92 ? 4.139 -2.204 -13.914 1.00 81.50 92 TYR A N 1
ATOM 762 C CA . TYR A 1 92 ? 4.467 -1.067 -13.051 1.00 81.50 92 TYR A CA 1
ATOM 763 C C . TYR A 1 92 ? 5.891 -1.151 -12.473 1.00 81.50 92 TYR A C 1
ATOM 765 O O . TYR A 1 92 ? 6.614 -0.155 -12.467 1.00 81.50 92 TYR A O 1
ATOM 773 N N . LEU A 1 93 ? 6.323 -2.323 -11.991 1.00 78.69 93 LEU A N 1
ATOM 774 C CA . LEU A 1 93 ? 7.691 -2.492 -11.487 1.00 78.69 93 LEU A CA 1
ATOM 775 C C . LEU A 1 93 ? 8.736 -2.377 -12.600 1.00 78.69 93 LEU A C 1
ATOM 777 O O . LEU A 1 93 ? 9.759 -1.722 -12.401 1.00 78.69 93 LEU A O 1
ATOM 781 N N . ALA A 1 94 ? 8.474 -2.968 -13.768 1.00 74.81 94 ALA A N 1
ATOM 782 C CA . ALA A 1 94 ? 9.366 -2.864 -14.920 1.00 74.81 94 ALA A CA 1
ATOM 783 C C . ALA A 1 94 ? 9.568 -1.401 -15.357 1.00 74.81 94 ALA A C 1
ATOM 785 O O . ALA A 1 94 ? 10.694 -0.997 -15.651 1.00 74.81 94 ALA A O 1
ATOM 786 N N . ASP A 1 95 ? 8.504 -0.597 -15.329 1.00 70.06 95 ASP A N 1
ATOM 787 C CA . ASP A 1 95 ? 8.557 0.829 -15.659 1.00 70.06 95 ASP A CA 1
ATOM 788 C C . ASP A 1 95 ? 9.316 1.621 -14.578 1.00 70.06 95 ASP A C 1
ATOM 790 O O . ASP A 1 95 ? 10.156 2.469 -14.881 1.00 70.06 95 ASP A O 1
ATOM 794 N N . ARG A 1 96 ? 9.099 1.311 -13.291 1.00 67.50 96 ARG A N 1
ATOM 795 C CA . ARG A 1 96 ? 9.785 1.982 -12.171 1.00 67.50 96 ARG A CA 1
ATOM 796 C C . ARG A 1 96 ? 11.288 1.743 -12.123 1.00 67.50 96 ARG A C 1
ATOM 798 O O . ARG A 1 96 ? 12.000 2.619 -11.638 1.00 67.50 96 ARG A O 1
ATOM 805 N N . GLN A 1 97 ? 11.768 0.604 -12.616 1.00 64.12 97 GLN A N 1
ATOM 806 C CA . GLN A 1 97 ? 13.191 0.265 -12.597 1.00 64.12 97 GLN A CA 1
ATOM 807 C C . GLN A 1 97 ? 14.081 1.294 -13.278 1.00 64.12 97 GLN A C 1
ATOM 809 O O . GLN A 1 97 ? 15.223 1.482 -12.869 1.00 64.12 97 GLN A O 1
ATOM 814 N N . ARG A 1 98 ? 13.581 1.935 -14.331 1.00 64.69 98 ARG A N 1
ATOM 815 C CA . ARG A 1 98 ? 14.474 2.624 -15.257 1.00 64.69 98 ARG A CA 1
ATOM 816 C C . ARG A 1 98 ? 14.753 4.070 -14.834 1.00 64.69 98 ARG A C 1
ATOM 818 O O . ARG A 1 98 ? 15.801 4.588 -15.192 1.00 64.69 98 ARG A O 1
ATOM 825 N N . GLY A 1 99 ? 13.892 4.706 -14.013 1.00 64.69 99 GLY A N 1
ATOM 826 C CA . GLY A 1 99 ? 14.034 6.085 -13.475 1.00 64.69 99 GLY A CA 1
ATOM 827 C C . GLY A 1 99 ? 13.954 7.197 -14.536 1.00 64.69 99 GLY A C 1
ATOM 828 O O . GLY A 1 99 ? 13.287 8.217 -14.360 1.00 64.69 99 GLY A O 1
ATOM 829 N N . VAL A 1 100 ? 14.577 6.935 -15.674 1.00 71.69 100 VAL A N 1
ATOM 830 C CA . VAL A 1 100 ? 14.316 7.468 -16.993 1.00 71.69 100 VAL A CA 1
ATOM 831 C C . VAL A 1 100 ? 13.749 6.311 -17.816 1.00 71.69 100 VAL A C 1
ATOM 833 O O . VAL A 1 100 ? 14.385 5.272 -17.958 1.00 71.69 100 VAL A O 1
ATOM 836 N N . ILE A 1 101 ? 12.531 6.452 -18.323 1.00 77.19 101 ILE A N 1
ATOM 837 C CA . ILE A 1 101 ? 11.910 5.458 -19.213 1.00 77.19 101 ILE A CA 1
ATOM 838 C C . ILE A 1 101 ? 11.748 6.066 -20.591 1.00 77.19 101 ILE A C 1
ATOM 840 O O . ILE A 1 101 ? 11.590 7.276 -20.720 1.00 77.19 101 ILE A O 1
ATOM 844 N N . SER A 1 102 ? 11.728 5.244 -21.635 1.00 81.44 102 SER A N 1
ATOM 845 C CA . SER A 1 102 ? 11.299 5.749 -22.933 1.00 81.44 102 SER A CA 1
ATOM 846 C C . SER A 1 102 ? 9.851 6.216 -22.831 1.00 81.44 102 SER A C 1
ATOM 848 O O . SER A 1 102 ? 9.007 5.534 -22.247 1.00 81.44 102 SER A O 1
ATOM 850 N N . LEU A 1 103 ? 9.559 7.387 -23.392 1.00 81.75 103 LEU A N 1
ATOM 851 C CA . LEU A 1 103 ? 8.184 7.815 -23.575 1.00 81.75 103 LEU A CA 1
ATOM 852 C C . LEU A 1 103 ? 7.507 6.795 -24.495 1.00 81.75 103 LEU A C 1
ATOM 854 O O . LEU A 1 103 ? 8.130 6.287 -25.423 1.00 81.75 103 LEU A O 1
ATOM 858 N N . THR A 1 104 ? 6.245 6.486 -24.247 1.00 80.62 104 THR A N 1
ATOM 859 C CA . THR A 1 104 ? 5.482 5.526 -25.044 1.00 80.62 104 THR A CA 1
ATOM 860 C C . THR A 1 104 ? 4.167 6.186 -25.443 1.00 80.62 104 THR A C 1
ATOM 862 O O . THR A 1 104 ? 3.777 7.191 -24.833 1.00 80.62 104 THR A O 1
ATOM 865 N N . PRO A 1 105 ? 3.449 5.654 -26.444 1.00 76.81 105 PRO A N 1
ATOM 866 C CA . PRO A 1 105 ? 2.105 6.131 -26.762 1.00 76.81 105 PRO A CA 1
ATOM 867 C C . PRO A 1 105 ? 1.161 6.138 -25.545 1.00 76.81 105 PRO A C 1
ATOM 869 O O . PRO A 1 105 ? 0.313 7.020 -25.435 1.00 76.81 105 PRO A O 1
ATOM 872 N N . ARG A 1 106 ? 1.352 5.220 -24.586 1.00 69.12 106 ARG A N 1
ATOM 873 C CA . ARG A 1 106 ? 0.597 5.173 -23.325 1.00 69.12 106 ARG A CA 1
ATOM 874 C C . ARG A 1 106 ? 0.824 6.405 -22.456 1.00 69.12 106 ARG A C 1
ATOM 876 O O . ARG A 1 106 ? -0.150 6.996 -22.008 1.00 69.12 106 ARG A O 1
ATOM 883 N N . HIS A 1 107 ? 2.071 6.846 -22.278 1.00 77.44 107 HIS A N 1
ATOM 884 C CA . HIS A 1 107 ? 2.363 8.066 -21.513 1.00 77.44 107 HIS A CA 1
ATOM 885 C C . HIS A 1 107 ? 1.690 9.305 -22.121 1.00 77.44 107 HIS A C 1
ATOM 887 O O . HIS A 1 107 ? 1.211 10.172 -21.394 1.00 77.44 107 HIS A O 1
ATOM 893 N N . LEU A 1 108 ? 1.604 9.374 -23.455 1.00 75.44 108 LEU A N 1
ATOM 894 C CA . LEU A 1 108 ? 0.875 10.446 -24.139 1.00 75.44 108 LEU A CA 1
ATOM 895 C C . LEU A 1 108 ? -0.635 10.371 -23.875 1.00 75.44 108 LEU A C 1
ATOM 897 O O . LEU A 1 108 ? -1.264 11.402 -23.644 1.00 75.44 108 LEU A O 1
ATOM 901 N N . HIS A 1 109 ? -1.210 9.167 -23.868 1.00 69.94 109 HIS A N 1
ATOM 902 C CA . HIS A 1 109 ? -2.623 8.958 -23.557 1.00 69.94 109 HIS A CA 1
ATOM 903 C C . HIS A 1 109 ? -2.960 9.309 -22.097 1.00 69.94 109 HIS A C 1
ATOM 905 O O . HIS A 1 109 ? -3.938 10.003 -21.830 1.00 69.94 109 HIS A O 1
ATOM 911 N N . GLU A 1 110 ? -2.134 8.883 -21.142 1.00 68.00 110 GLU A N 1
ATOM 912 C CA . GLU A 1 110 ? -2.301 9.225 -19.726 1.00 68.00 110 GLU A CA 1
ATOM 913 C C . GLU A 1 110 ? -2.173 10.732 -19.486 1.00 68.00 110 GLU A C 1
ATOM 915 O O . GLU A 1 110 ? -2.978 11.308 -18.749 1.00 68.00 110 GLU A O 1
ATOM 920 N N . HIS A 1 111 ? -1.213 11.390 -20.145 1.00 73.44 111 HIS A N 1
ATOM 921 C CA . HIS A 1 111 ? -1.079 12.844 -20.093 1.00 73.44 111 HIS A CA 1
ATOM 922 C C . HIS A 1 111 ? -2.330 13.541 -20.637 1.00 73.44 111 HIS A C 1
ATOM 924 O O . HIS A 1 111 ? -2.880 14.418 -19.978 1.00 73.44 111 HIS A O 1
ATOM 930 N N . ALA A 1 112 ? -2.833 13.101 -21.791 1.00 66.69 112 ALA A N 1
ATOM 931 C CA . ALA A 1 112 ? -4.049 13.646 -22.383 1.00 66.69 112 ALA A CA 1
ATOM 932 C C . ALA A 1 112 ? -5.283 13.520 -21.475 1.00 66.69 112 ALA A C 1
ATOM 934 O O . ALA A 1 112 ? -6.110 14.424 -21.437 1.00 66.69 112 ALA A O 1
ATOM 935 N N . ASN A 1 113 ? -5.400 12.423 -20.724 1.00 58.69 113 ASN A N 1
ATOM 936 C CA . ASN A 1 113 ? -6.525 12.194 -19.814 1.00 58.69 113 ASN A CA 1
ATOM 937 C C . ASN A 1 113 ? -6.407 12.955 -18.483 1.00 58.69 113 ASN A C 1
ATOM 939 O O . ASN A 1 113 ? -7.387 13.053 -17.746 1.00 58.69 113 ASN A O 1
ATOM 943 N N . THR A 1 114 ? -5.210 13.431 -18.135 1.00 58.81 114 THR A N 1
ATOM 944 C CA . THR A 1 114 ? -4.930 14.103 -16.854 1.00 58.81 114 THR A CA 1
ATOM 945 C C . THR A 1 114 ? -4.698 15.604 -16.999 1.00 58.81 114 THR A C 1
ATOM 947 O O . THR A 1 114 ? -4.730 16.318 -15.994 1.00 58.81 114 THR A O 1
ATOM 950 N N . ALA A 1 115 ? -4.490 16.098 -18.221 1.00 64.75 115 ALA A N 1
ATOM 951 C CA . ALA A 1 115 ? -4.369 17.517 -18.510 1.00 64.75 115 ALA A CA 1
ATOM 952 C C . ALA A 1 115 ? -5.716 18.239 -18.276 1.00 64.75 115 ALA A C 1
ATOM 954 O O . ALA A 1 115 ? -6.731 17.827 -18.840 1.00 64.75 115 ALA A O 1
ATOM 955 N N . PRO A 1 116 ? -5.757 19.302 -17.451 1.00 47.44 116 PRO A N 1
ATOM 956 C CA . PRO A 1 116 ? -6.965 20.097 -17.257 1.00 47.44 116 PRO A CA 1
ATOM 957 C C . PRO A 1 116 ? -7.328 20.873 -18.541 1.00 47.44 116 PRO A C 1
ATOM 959 O O . PRO A 1 116 ? -6.595 21.755 -18.973 1.00 47.44 116 PRO A O 1
ATOM 962 N N . ASP A 1 117 ? -8.458 20.485 -19.132 1.00 57.12 117 ASP A N 1
ATOM 963 C CA . ASP A 1 117 ? -9.373 21.185 -20.055 1.00 57.12 117 ASP A CA 1
ATOM 964 C C . ASP A 1 117 ? -8.912 21.872 -21.363 1.00 57.12 117 ASP A C 1
ATOM 966 O O . ASP A 1 117 ? -9.788 22.140 -22.179 1.00 57.12 117 ASP A O 1
ATOM 970 N N . ASP A 1 118 ? -7.630 22.067 -21.691 1.00 49.44 118 ASP A N 1
ATOM 971 C CA . ASP A 1 118 ? -7.284 22.856 -22.907 1.00 49.44 118 ASP A CA 1
ATOM 972 C C . ASP A 1 118 ? -6.750 22.072 -24.122 1.00 49.44 118 ASP A C 1
ATOM 974 O O . ASP A 1 118 ? -6.445 22.653 -25.166 1.00 49.44 118 ASP A O 1
ATOM 978 N N . ALA A 1 119 ? -6.675 20.742 -24.058 1.00 50.31 119 ALA A N 1
ATOM 979 C CA . ALA A 1 119 ? -6.292 19.938 -25.218 1.00 50.31 119 ALA A CA 1
ATOM 980 C C . ALA A 1 119 ? -6.966 18.571 -25.188 1.00 50.31 119 ALA A C 1
ATOM 982 O O . ALA A 1 119 ? -6.326 17.563 -24.900 1.00 50.31 119 ALA A O 1
ATOM 983 N N . HIS A 1 120 ? -8.255 18.505 -25.530 1.00 54.75 120 HIS A N 1
ATOM 984 C CA . HIS A 1 120 ? -8.804 17.237 -26.001 1.00 54.75 120 HIS A CA 1
ATOM 985 C C . HIS A 1 120 ? -7.970 16.805 -27.216 1.00 54.75 120 HIS A C 1
ATOM 987 O O . HIS A 1 120 ? -8.002 17.490 -28.246 1.00 54.75 120 HIS A O 1
ATOM 993 N N . PRO A 1 121 ? -7.204 15.699 -27.145 1.00 54.34 121 PRO A N 1
ATOM 994 C CA . PRO A 1 121 ? -6.612 15.146 -28.348 1.00 54.34 121 PRO A CA 1
ATOM 995 C C . PRO A 1 121 ? -7.774 14.867 -29.288 1.00 54.34 121 PRO A C 1
ATOM 997 O O . PRO A 1 121 ? -8.781 14.305 -28.853 1.00 54.34 121 PRO A O 1
ATOM 1000 N N . SER A 1 122 ? -7.663 15.282 -30.554 1.00 59.34 122 SER A N 1
ATOM 1001 C CA . SER A 1 122 ? -8.721 15.008 -31.533 1.00 59.34 122 SER A CA 1
ATOM 1002 C C . SER A 1 122 ? -9.154 13.545 -31.408 1.00 59.34 122 SER A C 1
ATOM 1004 O O . SER A 1 122 ? -8.284 12.681 -31.261 1.00 59.34 122 SER A O 1
ATOM 1006 N N . GLU A 1 123 ? -10.456 13.253 -31.466 1.00 56.31 123 GLU A N 1
ATOM 1007 C CA . GLU A 1 123 ? -10.971 11.878 -31.344 1.00 56.31 123 GLU A CA 1
ATOM 1008 C C . GLU A 1 123 ? -10.182 10.899 -32.225 1.00 56.31 123 GLU A C 1
ATOM 1010 O O . GLU A 1 123 ? -9.874 9.796 -31.795 1.00 56.31 123 GLU A O 1
ATOM 1015 N N . LYS A 1 124 ? -9.722 11.350 -33.400 1.00 53.06 124 LYS A N 1
ATOM 1016 C CA . LYS A 1 124 ? -8.846 10.601 -34.314 1.00 53.06 124 LYS A CA 1
ATOM 1017 C C . LYS A 1 124 ? -7.511 10.159 -33.698 1.00 53.06 124 LYS A C 1
ATOM 1019 O O . LYS A 1 124 ? -7.082 9.041 -33.966 1.00 53.06 124 LYS A O 1
ATOM 1024 N N . CYS A 1 125 ? -6.854 10.997 -32.895 1.00 54.12 125 CYS A N 1
ATOM 1025 C CA . CYS A 1 125 ? -5.607 10.661 -32.197 1.00 54.12 125 CYS A CA 1
ATOM 1026 C C . CYS A 1 125 ? -5.860 9.593 -31.125 1.00 54.12 125 CYS A C 1
ATOM 1028 O O . CYS A 1 125 ? -5.170 8.575 -31.079 1.00 54.12 125 CYS A O 1
ATOM 1030 N N . SER A 1 126 ? -6.925 9.772 -30.344 1.00 57.38 126 SER A N 1
ATOM 1031 C CA . SER A 1 126 ? -7.357 8.816 -29.323 1.00 57.38 126 SER A CA 1
ATOM 1032 C C . SER A 1 126 ? -7.782 7.477 -29.938 1.00 57.38 126 SER A C 1
ATOM 1034 O O . SER A 1 126 ? -7.396 6.426 -29.435 1.00 57.38 126 SER A O 1
ATOM 1036 N N . THR A 1 127 ? -8.501 7.485 -31.069 1.00 57.81 127 THR A N 1
ATOM 1037 C CA . THR A 1 127 ? -8.894 6.270 -31.803 1.00 57.81 127 THR A CA 1
ATOM 1038 C C . THR A 1 127 ? -7.692 5.577 -32.452 1.00 57.81 127 THR A C 1
ATOM 1040 O O . THR A 1 127 ? -7.608 4.354 -32.403 1.00 57.81 127 THR A O 1
ATOM 1043 N N . ALA A 1 128 ? -6.735 6.316 -33.023 1.00 56.22 128 ALA A N 1
ATOM 1044 C CA . ALA A 1 128 ? -5.520 5.739 -33.606 1.00 56.22 128 ALA A CA 1
ATOM 1045 C C . ALA A 1 128 ? -4.597 5.126 -32.537 1.00 56.22 128 ALA A C 1
ATOM 1047 O O . ALA A 1 128 ? -4.055 4.039 -32.748 1.00 56.22 128 ALA A O 1
ATOM 1048 N N . MET A 1 129 ? -4.467 5.772 -31.371 1.00 54.59 129 MET A N 1
ATOM 1049 C CA . MET A 1 129 ? -3.752 5.211 -30.220 1.00 54.59 129 MET A CA 1
ATOM 1050 C C . MET A 1 129 ? -4.466 3.982 -29.654 1.00 54.59 129 MET A C 1
ATOM 1052 O O . MET A 1 129 ? -3.813 2.972 -29.398 1.00 54.59 129 MET A O 1
ATOM 1056 N N . HIS A 1 130 ? -5.798 4.011 -29.535 1.00 55.84 130 HIS A N 1
ATOM 1057 C CA . HIS A 1 130 ? -6.579 2.838 -29.136 1.00 55.84 130 HIS A CA 1
ATOM 1058 C C . HIS A 1 130 ? -6.463 1.683 -30.132 1.00 55.84 130 HIS A C 1
ATOM 1060 O O . HIS A 1 130 ? -6.296 0.543 -29.717 1.00 55.84 130 HIS A O 1
ATOM 1066 N N . LYS A 1 131 ? -6.504 1.943 -31.441 1.00 58.44 131 LYS A N 1
ATOM 1067 C CA . LYS A 1 131 ? -6.332 0.914 -32.476 1.00 58.44 131 LYS A CA 1
ATOM 1068 C C . LYS A 1 131 ? -4.939 0.279 -32.409 1.00 58.44 131 LYS A C 1
ATOM 1070 O O . LYS A 1 131 ? -4.824 -0.938 -32.389 1.00 58.44 131 LYS A O 1
ATOM 1075 N N . SER A 1 132 ? -3.902 1.100 -32.237 1.00 53.31 132 SER A N 1
ATOM 1076 C CA . SER A 1 132 ? -2.511 0.631 -32.123 1.00 53.31 132 SER A CA 1
ATOM 1077 C C . SER A 1 132 ? -2.243 -0.181 -30.850 1.00 53.31 132 SER A C 1
ATOM 1079 O O . SER A 1 132 ? -1.369 -1.036 -30.853 1.00 53.31 132 SER A O 1
ATOM 1081 N N . THR A 1 133 ? -2.986 0.078 -29.769 1.00 50.06 133 THR A N 1
ATOM 1082 C CA . THR A 1 133 ? -2.868 -0.647 -28.488 1.00 50.06 133 THR A CA 1
ATOM 1083 C C . THR A 1 133 ? -3.816 -1.846 -28.377 1.00 50.06 133 THR A C 1
ATOM 1085 O O . THR A 1 133 ? -3.544 -2.765 -27.610 1.00 50.06 133 THR A O 1
ATOM 1088 N N . SER A 1 134 ? -4.913 -1.871 -29.143 1.00 50.19 134 SER A N 1
ATOM 1089 C CA . SER A 1 134 ? -5.905 -2.961 -29.148 1.00 50.19 134 SER A CA 1
ATOM 1090 C C . SER A 1 134 ? -5.651 -4.031 -30.212 1.00 50.19 134 SER A C 1
ATOM 1092 O O . SER A 1 134 ? -6.046 -5.176 -30.015 1.00 50.19 134 SER A O 1
ATOM 1094 N N . GLU A 1 135 ? -4.951 -3.716 -31.305 1.00 47.22 135 GLU A N 1
ATOM 1095 C CA . GLU A 1 135 ? -4.527 -4.724 -32.291 1.00 47.22 135 GLU A CA 1
ATOM 1096 C C . GLU A 1 135 ? -3.355 -5.587 -31.780 1.00 47.22 135 GLU A C 1
ATOM 1098 O O . GLU A 1 135 ? -3.105 -6.667 -32.308 1.00 47.22 135 GLU A O 1
ATOM 1103 N N . SER A 1 136 ? -2.694 -5.174 -30.692 1.00 44.44 136 SER A N 1
ATOM 1104 C CA . SER A 1 136 ? -1.655 -5.934 -29.987 1.00 44.44 136 SER A CA 1
ATOM 1105 C C . SER A 1 136 ? -2.146 -6.517 -28.655 1.00 44.44 136 SER A C 1
ATOM 1107 O O . SER A 1 136 ? -1.425 -6.488 -27.657 1.00 44.44 136 SER A O 1
ATOM 1109 N N . VAL A 1 137 ? -3.369 -7.057 -28.607 1.00 43.16 137 VAL A N 1
ATOM 1110 C CA . VAL A 1 137 ? -3.794 -7.910 -27.483 1.00 43.16 137 VAL A CA 1
ATOM 1111 C C . VAL A 1 137 ? -3.095 -9.261 -27.624 1.00 43.16 137 VAL A C 1
ATOM 1113 O O . VAL A 1 137 ? -3.639 -10.233 -28.146 1.00 43.16 137 VAL A O 1
ATOM 1116 N N . HIS A 1 138 ? -1.854 -9.320 -27.153 1.00 35.44 138 HIS A N 1
ATOM 1117 C CA . HIS A 1 138 ? -1.166 -10.575 -26.914 1.00 35.44 138 HIS A CA 1
ATOM 1118 C C . HIS A 1 138 ? -0.705 -10.681 -25.468 1.00 35.44 138 HIS A C 1
ATOM 1120 O O . HIS A 1 138 ? -0.221 -9.743 -24.845 1.00 35.44 138 HIS A O 1
ATOM 1126 N N . ILE A 1 139 ? -0.913 -11.884 -24.950 1.00 39.56 139 ILE A N 1
ATOM 1127 C CA . ILE A 1 139 ? -0.770 -12.349 -23.572 1.00 39.56 139 ILE A CA 1
ATOM 1128 C C . ILE A 1 139 ? 0.732 -12.550 -23.258 1.00 39.56 139 ILE A C 1
ATOM 1130 O O . ILE A 1 139 ? 1.158 -13.540 -22.679 1.00 39.56 139 ILE A O 1
ATOM 1134 N N . SER A 1 140 ? 1.575 -11.623 -23.699 1.00 37.59 140 SER A N 1
ATOM 1135 C CA . SER A 1 140 ? 3.024 -11.656 -23.542 1.00 37.59 140 SER A CA 1
ATOM 1136 C C . SER A 1 140 ? 3.474 -10.225 -23.341 1.00 37.59 140 SER A C 1
ATOM 1138 O O . SER A 1 140 ? 3.286 -9.431 -24.252 1.00 37.59 140 SER A O 1
ATOM 1140 N N . GLU A 1 141 ? 3.985 -9.920 -22.141 1.00 41.31 141 GLU A N 1
ATOM 1141 C CA . GLU A 1 141 ? 4.942 -8.843 -21.827 1.00 41.31 141 GLU A CA 1
ATOM 1142 C C . GLU A 1 141 ? 5.069 -7.736 -22.893 1.00 41.31 141 GLU A C 1
ATOM 1144 O O . GLU A 1 141 ? 6.158 -7.507 -23.424 1.00 41.31 141 GLU A O 1
ATOM 1149 N N . SER A 1 142 ? 3.978 -7.057 -23.265 1.00 38.47 142 SER A N 1
ATOM 1150 C CA . SER A 1 142 ? 4.045 -6.094 -24.359 1.00 38.47 142 SER A CA 1
ATOM 1151 C C . SER A 1 142 ? 4.624 -4.807 -23.789 1.00 38.47 142 SER A C 1
ATOM 1153 O O . SER A 1 142 ? 3.911 -3.912 -23.329 1.00 38.47 142 SER A O 1
ATOM 1155 N N . ILE A 1 143 ? 5.953 -4.761 -23.772 1.00 57.69 143 ILE A N 1
ATOM 1156 C CA . ILE A 1 143 ? 6.751 -3.552 -23.661 1.00 57.69 143 ILE A CA 1
ATOM 1157 C C . ILE A 1 143 ? 6.221 -2.639 -24.763 1.00 57.69 143 ILE A C 1
ATOM 1159 O O . ILE A 1 143 ? 6.444 -2.920 -25.942 1.00 57.69 143 ILE A O 1
ATOM 1163 N N . ASP A 1 144 ? 5.472 -1.593 -24.405 1.00 59.38 144 ASP A N 1
ATOM 1164 C CA . ASP A 1 144 ? 5.096 -0.580 -25.387 1.00 59.38 144 ASP A CA 1
ATOM 1165 C C . ASP A 1 144 ? 6.366 -0.162 -26.122 1.00 59.38 144 ASP A C 1
ATOM 1167 O O . ASP A 1 144 ? 7.381 0.161 -25.491 1.00 59.38 144 ASP A O 1
ATOM 1171 N N . ALA A 1 145 ? 6.317 -0.184 -27.453 1.00 65.44 145 ALA A N 1
ATOM 1172 C CA . ALA A 1 145 ? 7.455 0.255 -28.231 1.00 65.44 145 ALA A CA 1
ATOM 1173 C C . ALA A 1 145 ? 7.803 1.694 -27.811 1.00 65.44 145 ALA A C 1
ATOM 1175 O O . ALA A 1 145 ? 6.899 2.536 -27.701 1.00 65.44 145 ALA A O 1
ATOM 1176 N N . PRO A 1 146 ? 9.091 1.987 -27.557 1.00 72.75 146 PRO A N 1
ATOM 1177 C CA . PRO A 1 146 ? 9.506 3.340 -27.247 1.00 72.75 146 PRO A CA 1
ATOM 1178 C C . PRO A 1 146 ? 9.047 4.254 -28.380 1.00 72.75 146 PRO A C 1
ATOM 1180 O O . PRO A 1 146 ? 9.177 3.923 -29.561 1.00 72.75 146 PRO A O 1
ATOM 1183 N N . LEU A 1 147 ? 8.487 5.401 -28.017 1.00 78.06 147 LEU A N 1
ATOM 1184 C CA . LEU A 1 147 ? 8.099 6.410 -28.977 1.00 78.06 147 LEU A CA 1
ATOM 1185 C C . LEU A 1 147 ? 9.371 6.913 -29.660 1.00 78.06 147 LEU A C 1
ATOM 1187 O O . LEU A 1 147 ? 10.225 7.551 -29.039 1.00 78.06 147 LEU A O 1
ATOM 1191 N N . LEU A 1 148 ? 9.483 6.597 -30.945 1.00 77.31 148 LEU A N 1
ATOM 1192 C CA . LEU A 1 148 ? 10.534 7.102 -31.808 1.00 77.31 148 LEU A CA 1
ATOM 1193 C C . LEU A 1 148 ? 9.938 8.198 -32.675 1.00 77.31 148 LEU A C 1
ATOM 1195 O O . LEU A 1 148 ? 9.058 7.939 -33.500 1.00 77.31 148 LEU A O 1
ATOM 1199 N N . LEU A 1 149 ? 10.419 9.420 -32.490 1.00 76.56 149 LEU A N 1
ATOM 1200 C CA . LEU A 1 149 ? 10.071 10.513 -33.379 1.00 76.56 149 LEU A CA 1
ATOM 1201 C C . LEU A 1 149 ? 10.914 10.386 -34.646 1.00 76.56 149 LEU A C 1
ATOM 1203 O O . LEU A 1 149 ? 12.105 10.066 -34.597 1.00 76.56 149 LEU A O 1
ATOM 1207 N N . ARG A 1 150 ? 10.270 10.613 -35.787 1.00 68.06 150 ARG A N 1
ATOM 1208 C CA . ARG A 1 150 ? 10.949 10.790 -37.068 1.00 68.06 150 ARG A CA 1
ATOM 1209 C C . ARG A 1 150 ? 11.017 12.278 -37.349 1.00 68.06 150 ARG A C 1
ATOM 1211 O O . ARG A 1 150 ? 10.035 12.984 -37.117 1.00 68.06 150 ARG A O 1
ATOM 1218 N N . ASP A 1 151 ? 12.156 12.734 -37.849 1.00 60.66 151 ASP A N 1
ATOM 1219 C CA . ASP A 1 151 ? 12.269 14.099 -38.343 1.00 60.66 151 ASP A CA 1
ATOM 1220 C C . ASP A 1 151 ? 11.270 14.311 -39.497 1.00 60.66 151 ASP A C 1
ATOM 1222 O O . ASP A 1 151 ? 11.139 13.484 -40.405 1.00 60.66 151 ASP A O 1
ATOM 1226 N N . VAL A 1 152 ? 10.571 15.446 -39.461 1.00 52.53 152 VAL A N 1
ATOM 1227 C CA . VAL A 1 152 ? 9.597 15.891 -40.469 1.00 52.53 152 VAL A CA 1
ATOM 1228 C C . VAL A 1 152 ? 10.245 15.984 -41.857 1.00 52.53 152 VAL A C 1
ATOM 1230 O O . VAL A 1 152 ? 9.559 15.859 -42.869 1.00 52.53 152 VAL A O 1
ATOM 1233 N N . LYS A 1 153 ? 11.575 16.140 -41.924 1.00 64.50 153 LYS A N 1
ATOM 1234 C CA . LYS A 1 153 ? 12.342 16.201 -43.178 1.00 64.50 153 LYS A CA 1
ATOM 1235 C C . LYS A 1 153 ? 12.650 14.841 -43.821 1.00 64.50 153 LYS A C 1
ATOM 1237 O O . LYS A 1 153 ? 13.328 14.810 -44.844 1.00 64.50 153 LYS A O 1
ATOM 1242 N N . GLY A 1 154 ? 12.163 13.726 -43.268 1.00 51.50 154 GLY A N 1
ATOM 1243 C CA . GLY A 1 154 ? 12.342 12.399 -43.869 1.00 51.50 154 GLY A CA 1
ATOM 1244 C C . GLY A 1 154 ? 13.763 11.841 -43.752 1.00 51.50 154 GLY A C 1
ATOM 1245 O O . GLY A 1 154 ? 14.136 10.955 -44.523 1.00 51.50 154 GLY A O 1
ATOM 1246 N N . SER A 1 155 ? 14.562 12.338 -42.802 1.00 50.00 155 SER A N 1
ATOM 1247 C CA . SER A 1 155 ? 15.850 11.722 -42.484 1.00 50.00 155 SER A CA 1
ATOM 1248 C C . SER A 1 155 ? 15.626 10.329 -41.875 1.00 50.00 155 SER A C 1
ATOM 1250 O O . SER A 1 155 ? 14.613 10.060 -41.225 1.00 50.00 155 SER A O 1
ATOM 1252 N N . ALA A 1 156 ? 16.580 9.416 -42.073 1.00 56.34 156 ALA A N 1
ATOM 1253 C CA . ALA A 1 156 ? 16.557 8.078 -41.471 1.00 56.34 156 ALA A CA 1
ATOM 1254 C C . ALA A 1 156 ? 16.814 8.092 -39.945 1.00 56.34 156 ALA A C 1
ATOM 1256 O O . ALA A 1 156 ? 17.002 7.038 -39.333 1.00 56.34 156 ALA A O 1
ATOM 1257 N N . GLU A 1 157 ? 16.853 9.275 -39.332 1.00 57.34 157 GLU A N 1
ATOM 1258 C CA . GLU A 1 157 ? 17.178 9.465 -37.929 1.00 57.34 157 GLU A CA 1
ATOM 1259 C C . GLU A 1 157 ? 15.982 9.089 -37.046 1.00 57.34 157 GLU A C 1
ATOM 1261 O O . GLU A 1 157 ? 14.858 9.568 -37.216 1.00 57.34 157 GLU A O 1
ATOM 1266 N N . LYS A 1 158 ? 16.227 8.179 -36.103 1.00 62.91 158 LYS A N 1
ATOM 1267 C CA . LYS A 1 158 ? 15.257 7.765 -35.089 1.00 62.91 158 LYS A CA 1
ATOM 1268 C C . LYS A 1 158 ? 15.585 8.507 -33.802 1.00 62.91 158 LYS A C 1
ATOM 1270 O O . LYS A 1 158 ? 16.620 8.247 -33.195 1.00 62.91 158 LYS A O 1
ATOM 1275 N N . ILE A 1 159 ? 14.698 9.397 -33.375 1.00 74.31 159 ILE A N 1
ATOM 1276 C CA . ILE A 1 159 ? 14.866 10.170 -32.144 1.00 74.31 159 ILE A CA 1
ATOM 1277 C C . ILE A 1 159 ? 14.129 9.438 -31.022 1.00 74.31 159 ILE A C 1
ATOM 1279 O O . ILE A 1 159 ? 12.904 9.319 -31.056 1.00 74.31 159 ILE A O 1
ATOM 1283 N N . ALA A 1 160 ? 14.865 8.937 -30.030 1.00 78.31 160 ALA A N 1
ATOM 1284 C CA . ALA A 1 160 ? 14.272 8.358 -28.828 1.00 78.31 160 ALA A CA 1
ATOM 1285 C C . ALA A 1 160 ? 13.829 9.466 -27.867 1.00 78.31 160 ALA A C 1
ATOM 1287 O O . ALA A 1 160 ? 14.589 10.391 -27.583 1.00 78.31 160 ALA A O 1
ATOM 1288 N N . VAL A 1 161 ? 12.608 9.357 -27.346 1.00 81.25 161 VAL A N 1
ATOM 1289 C CA . VAL A 1 161 ? 12.074 10.295 -26.351 1.00 81.25 161 VAL A CA 1
ATOM 1290 C C . VAL A 1 161 ? 12.094 9.633 -24.982 1.00 81.25 161 VAL A C 1
ATOM 1292 O O . VAL A 1 161 ? 11.696 8.477 -24.849 1.00 81.25 161 VAL A O 1
ATOM 1295 N N . ALA A 1 162 ? 12.537 10.366 -23.964 1.00 84.62 162 ALA A N 1
ATOM 1296 C CA . ALA A 1 162 ? 12.608 9.896 -22.587 1.00 84.62 162 ALA A CA 1
ATOM 1297 C C . ALA A 1 162 ? 11.645 10.669 -21.680 1.00 84.62 162 ALA A C 1
ATOM 1299 O O . ALA A 1 162 ? 11.504 11.885 -21.794 1.00 84.62 162 ALA A O 1
ATOM 1300 N N . HIS A 1 163 ? 11.032 9.962 -20.740 1.00 80.25 163 HIS A N 1
ATOM 1301 C CA . HIS A 1 163 ? 10.377 10.514 -19.567 1.00 80.25 163 HIS A CA 1
ATOM 1302 C C . HIS A 1 163 ? 11.344 10.431 -18.382 1.00 80.25 163 HIS A C 1
ATOM 1304 O O . HIS A 1 163 ? 11.801 9.344 -18.026 1.00 80.25 163 HIS A O 1
ATOM 1310 N N . VAL A 1 164 ? 11.635 11.574 -17.761 1.00 80.50 164 VAL A N 1
ATOM 1311 C CA . VAL A 1 164 ? 12.605 11.709 -16.665 1.00 80.50 164 VAL A CA 1
ATOM 1312 C C . VAL A 1 164 ? 11.868 12.097 -15.384 1.00 80.50 164 VAL A C 1
ATOM 1314 O O . VAL A 1 164 ? 11.147 13.095 -15.370 1.00 80.50 164 VAL A O 1
ATOM 1317 N N . ASP A 1 165 ? 12.058 11.350 -14.291 1.00 78.69 165 ASP A N 1
ATOM 1318 C CA . ASP A 1 165 ? 11.524 11.754 -12.983 1.00 78.69 165 ASP A CA 1
ATOM 1319 C C . ASP A 1 165 ? 12.352 12.903 -12.386 1.00 78.69 165 ASP A C 1
ATOM 1321 O O . ASP A 1 165 ? 13.401 12.700 -11.772 1.00 78.69 165 ASP A O 1
ATOM 1325 N N . LEU A 1 166 ? 11.851 14.130 -12.537 1.00 80.00 166 LEU A N 1
ATOM 1326 C CA . LEU A 1 166 ? 12.518 15.351 -12.069 1.00 80.00 166 LEU A CA 1
ATOM 1327 C C . LEU A 1 166 ? 12.602 15.482 -10.539 1.00 80.00 166 LEU A C 1
ATOM 1329 O O . LEU A 1 166 ? 13.219 16.420 -10.040 1.00 80.00 166 LEU A O 1
ATOM 1333 N N . ARG A 1 167 ? 11.989 14.575 -9.770 1.00 72.62 167 ARG A N 1
ATOM 1334 C CA . ARG A 1 167 ? 12.085 14.579 -8.300 1.00 72.62 167 ARG A CA 1
ATOM 1335 C C . ARG A 1 167 ? 13.372 13.928 -7.798 1.00 72.62 167 ARG A C 1
ATOM 1337 O O . ARG A 1 167 ? 13.667 14.005 -6.607 1.00 72.62 167 ARG A O 1
ATOM 1344 N N . GLN A 1 168 ? 14.117 13.261 -8.678 1.00 72.06 168 GLN A N 1
ATOM 1345 C CA . GLN A 1 168 ? 15.381 12.634 -8.323 1.00 72.06 168 GLN A CA 1
ATOM 1346 C C . GLN A 1 168 ? 16.504 13.678 -8.221 1.00 72.06 168 GLN A C 1
ATOM 1348 O O . GLN A 1 168 ? 16.537 14.632 -9.000 1.00 72.06 168 GLN A O 1
ATOM 1353 N N . PRO A 1 169 ? 17.470 13.500 -7.300 1.00 80.88 169 PRO A N 1
ATOM 1354 C CA . PRO A 1 169 ? 18.684 14.308 -7.284 1.00 80.88 169 PRO A CA 1
ATOM 1355 C C . PRO A 1 169 ? 19.388 14.267 -8.645 1.00 80.88 169 PRO A C 1
ATOM 1357 O O . PRO A 1 169 ? 19.494 13.199 -9.244 1.00 80.88 169 PRO A O 1
ATOM 1360 N N . ILE A 1 170 ? 19.927 15.400 -9.107 1.00 78.19 170 ILE A N 1
ATOM 1361 C CA . ILE A 1 170 ? 20.504 15.526 -10.459 1.00 78.19 170 ILE A CA 1
ATOM 1362 C C . ILE A 1 170 ? 21.567 14.461 -10.769 1.00 78.19 170 ILE A C 1
ATOM 1364 O O . ILE A 1 170 ? 21.581 13.909 -11.861 1.00 78.19 170 ILE A O 1
ATOM 1368 N N . ALA A 1 171 ? 22.401 14.098 -9.791 1.00 77.31 171 ALA A N 1
ATOM 1369 C CA . ALA A 1 171 ? 23.409 13.051 -9.949 1.00 77.31 171 ALA A CA 1
ATOM 1370 C C . ALA A 1 171 ? 22.789 11.663 -10.203 1.00 77.31 171 ALA A C 1
ATOM 1372 O O . ALA A 1 171 ? 23.322 10.878 -10.983 1.00 77.31 171 ALA A O 1
ATOM 1373 N N . LEU A 1 172 ? 21.647 11.367 -9.574 1.00 72.31 172 LEU A N 1
ATOM 1374 C CA . LEU A 1 172 ? 20.902 10.128 -9.792 1.00 72.31 172 LEU A CA 1
ATOM 1375 C C . LEU A 1 172 ? 20.141 10.168 -11.120 1.00 72.31 172 LEU A C 1
ATOM 1377 O O . LEU A 1 172 ? 20.128 9.169 -11.827 1.00 72.31 172 LEU A O 1
ATOM 1381 N N . ALA A 1 173 ? 19.567 11.316 -11.485 1.00 76.00 173 ALA A N 1
ATOM 1382 C CA . ALA A 1 173 ? 18.901 11.499 -12.771 1.00 76.00 173 ALA A CA 1
ATOM 1383 C C . ALA A 1 173 ? 19.881 11.336 -13.944 1.00 76.00 173 ALA A C 1
ATOM 1385 O O . ALA A 1 173 ? 19.558 10.652 -14.908 1.00 76.00 173 ALA A O 1
ATOM 1386 N N . LEU A 1 174 ? 21.094 11.891 -13.840 1.00 82.06 174 LEU A N 1
ATOM 1387 C CA . LEU A 1 174 ? 22.155 11.708 -14.835 1.00 82.06 174 LEU A CA 1
ATOM 1388 C C . LEU A 1 174 ? 22.612 10.252 -14.907 1.00 82.06 174 LEU A C 1
ATOM 1390 O O . LEU A 1 174 ? 22.683 9.700 -15.996 1.00 82.06 174 LEU A O 1
ATOM 1394 N N . LYS A 1 175 ? 22.822 9.597 -13.760 1.00 81.31 175 LYS A N 1
ATOM 1395 C CA . LYS A 1 175 ? 23.149 8.166 -13.716 1.00 81.31 175 LYS A CA 1
ATOM 1396 C C . LYS A 1 175 ? 22.047 7.306 -14.345 1.00 81.31 175 LYS A C 1
ATOM 1398 O O . LYS A 1 175 ? 22.338 6.395 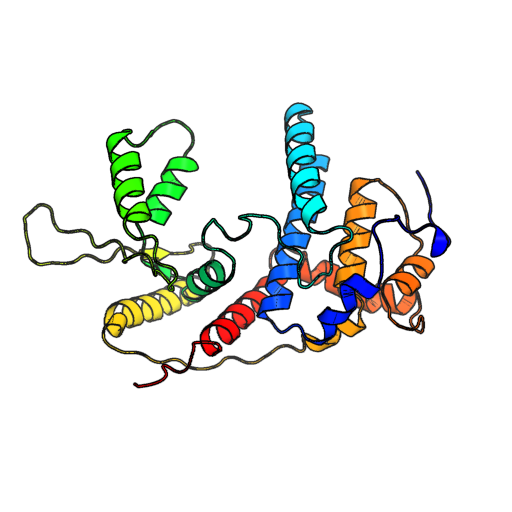-15.109 1.00 81.31 175 LYS A O 1
ATOM 1403 N N . ASN A 1 176 ? 20.783 7.597 -14.051 1.00 78.19 176 ASN A N 1
ATOM 1404 C CA . ASN A 1 176 ? 19.641 6.884 -14.621 1.00 78.19 176 ASN A CA 1
ATOM 1405 C C . ASN A 1 176 ? 19.462 7.195 -16.105 1.00 78.19 176 ASN A C 1
ATOM 1407 O O . ASN A 1 176 ? 19.072 6.314 -16.856 1.00 78.19 176 ASN A O 1
ATOM 1411 N N . PHE A 1 177 ? 19.788 8.410 -16.548 1.00 84.38 177 PHE A N 1
ATOM 1412 C CA . PHE A 1 177 ? 19.825 8.755 -17.961 1.00 84.38 177 PHE A CA 1
ATOM 1413 C C . PHE A 1 177 ? 20.959 8.030 -18.680 1.00 84.38 177 PHE A C 1
ATOM 1415 O O . PHE A 1 177 ? 20.734 7.523 -19.764 1.00 84.38 177 PHE A O 1
ATOM 1422 N N . GLU A 1 178 ? 22.151 7.923 -18.094 1.00 83.75 178 GLU A N 1
ATOM 1423 C CA . GLU A 1 178 ? 23.260 7.139 -18.648 1.00 83.75 178 GLU A CA 1
ATOM 1424 C C . GLU A 1 178 ? 22.901 5.655 -18.744 1.00 83.75 178 GLU A C 1
ATOM 1426 O O . GLU A 1 178 ? 23.190 5.030 -19.764 1.00 83.75 178 GLU A O 1
ATOM 1431 N N . ILE A 1 179 ? 22.230 5.108 -17.724 1.00 76.56 179 ILE A N 1
ATOM 1432 C CA . ILE A 1 179 ? 21.698 3.741 -17.731 1.00 76.56 179 ILE A CA 1
ATOM 1433 C C . ILE A 1 179 ? 20.633 3.606 -18.815 1.00 76.56 179 ILE A C 1
ATOM 1435 O O . ILE A 1 179 ? 20.801 2.772 -19.689 1.00 76.56 179 ILE A O 1
ATOM 1439 N N . TRP A 1 180 ? 19.599 4.450 -18.834 1.00 84.62 180 TRP A N 1
ATOM 1440 C CA . TRP A 1 180 ? 18.545 4.428 -19.851 1.00 84.62 180 TRP A CA 1
ATOM 1441 C C . TRP A 1 180 ? 19.092 4.640 -21.258 1.00 84.62 180 TRP A C 1
ATOM 1443 O O . TRP A 1 180 ? 18.641 3.991 -22.185 1.00 84.62 180 TRP A O 1
ATOM 1453 N N . PHE A 1 181 ? 20.061 5.528 -21.447 1.00 81.25 181 PHE A N 1
ATOM 1454 C CA . PHE A 1 181 ? 20.677 5.799 -22.740 1.00 81.25 181 PHE A CA 1
ATOM 1455 C C . PHE A 1 181 ? 21.502 4.596 -23.183 1.00 81.25 181 PHE A C 1
ATOM 1457 O O . PHE A 1 181 ? 21.390 4.155 -24.326 1.00 81.25 181 PHE A O 1
ATOM 1464 N N . SER A 1 182 ? 22.273 4.016 -22.261 1.00 77.75 182 SER A N 1
ATOM 1465 C CA . SER A 1 182 ? 22.993 2.769 -22.494 1.00 77.75 182 SER A CA 1
ATOM 1466 C C . SER A 1 182 ? 22.031 1.623 -22.761 1.00 77.75 182 SER A C 1
ATOM 1468 O O . SER A 1 182 ? 22.318 0.858 -23.655 1.00 77.75 182 SER A O 1
ATOM 1470 N N . GLU A 1 183 ? 20.882 1.531 -22.089 1.00 69.25 183 GLU A N 1
ATOM 1471 C CA . GLU A 1 183 ? 19.824 0.529 -22.272 1.00 69.25 183 GLU A CA 1
ATOM 1472 C C . GLU A 1 183 ? 18.995 0.761 -23.533 1.00 69.25 183 GLU A C 1
ATOM 1474 O O . GLU A 1 183 ? 18.610 -0.194 -24.181 1.00 69.25 183 GLU A O 1
ATOM 1479 N N . ALA A 1 184 ? 18.725 1.994 -23.940 1.00 69.62 184 ALA A N 1
ATOM 1480 C CA . ALA A 1 184 ? 18.078 2.318 -25.207 1.00 69.62 184 ALA A CA 1
ATOM 1481 C C . ALA A 1 184 ? 19.012 1.952 -26.365 1.00 69.62 184 ALA A C 1
ATOM 1483 O O . ALA A 1 184 ? 18.572 1.445 -27.396 1.00 69.62 184 ALA A O 1
ATOM 1484 N N . LYS A 1 185 ? 20.319 2.128 -26.148 1.00 65.50 185 LYS A N 1
ATOM 1485 C CA . LYS A 1 185 ? 21.388 1.676 -27.037 1.00 65.50 185 LYS A CA 1
ATOM 1486 C C . LYS A 1 185 ? 21.624 0.157 -26.948 1.00 65.50 185 LYS A C 1
ATOM 1488 O O . LYS A 1 185 ? 21.907 -0.463 -27.960 1.00 65.50 185 LYS A O 1
ATOM 1493 N N . ALA A 1 186 ? 21.435 -0.449 -25.777 1.00 55.25 186 ALA A N 1
ATOM 1494 C CA . ALA A 1 186 ? 21.632 -1.865 -25.437 1.00 55.25 186 ALA A CA 1
ATOM 1495 C C . ALA A 1 186 ? 20.315 -2.665 -25.393 1.00 55.25 186 ALA A C 1
ATOM 1497 O O . ALA A 1 186 ? 20.281 -3.846 -25.078 1.00 55.25 186 ALA A O 1
ATOM 1498 N N . THR A 1 187 ? 19.214 -2.090 -25.869 1.00 53.81 187 THR A N 1
ATOM 1499 C CA . THR A 1 187 ? 18.099 -2.847 -26.452 1.00 53.81 187 THR A CA 1
ATOM 1500 C C . THR A 1 187 ? 18.590 -3.518 -27.755 1.00 53.81 187 THR A C 1
ATOM 1502 O O . THR A 1 187 ? 17.893 -4.334 -28.347 1.00 53.81 187 THR A O 1
ATOM 1505 N N . MET A 1 188 ? 19.848 -3.237 -28.133 1.00 51.69 188 MET A N 1
ATOM 1506 C CA . MET A 1 188 ? 20.733 -4.016 -28.994 1.00 51.69 188 MET A CA 1
ATOM 1507 C C . MET A 1 188 ? 21.707 -4.987 -28.261 1.00 51.69 188 MET A C 1
ATOM 1509 O O . MET A 1 188 ? 22.643 -5.393 -28.925 1.00 51.69 188 MET A O 1
ATOM 1513 N N . GLU A 1 189 ? 21.534 -5.339 -26.967 1.00 40.06 189 GLU A N 1
ATOM 1514 C CA . GLU A 1 189 ? 22.041 -6.534 -26.213 1.00 40.06 189 GLU A CA 1
ATOM 1515 C C . GLU A 1 189 ? 22.186 -6.321 -24.671 1.00 40.06 189 GLU A C 1
ATOM 1517 O O . GLU A 1 189 ? 22.722 -5.324 -24.204 1.00 40.06 189 GLU A O 1
ATOM 1522 N N . LEU A 1 190 ? 21.725 -7.293 -23.860 1.00 39.62 190 LEU A N 1
ATOM 1523 C CA . LEU A 1 190 ? 21.490 -7.238 -22.391 1.00 39.62 190 LEU A CA 1
ATOM 1524 C C . LEU A 1 190 ? 22.692 -7.607 -21.477 1.00 39.62 190 LEU A C 1
ATOM 1526 O O . LEU A 1 190 ? 23.388 -8.569 -21.782 1.00 39.62 190 LEU A O 1
ATOM 1530 N N . GLN A 1 191 ? 22.795 -7.004 -20.265 1.00 39.22 191 GLN A N 1
ATOM 1531 C CA . GLN A 1 191 ? 22.622 -7.633 -18.912 1.00 39.22 191 GLN A CA 1
ATOM 1532 C C . GLN A 1 191 ? 23.137 -6.786 -17.698 1.00 39.22 191 GLN A C 1
ATOM 1534 O O . GLN A 1 191 ? 23.860 -5.811 -17.860 1.00 39.22 191 GLN A O 1
ATOM 1539 N N . THR A 1 192 ? 22.705 -7.166 -16.474 1.00 36.81 192 THR A N 1
ATOM 1540 C CA . THR A 1 192 ? 22.504 -6.383 -15.213 1.00 36.81 192 THR A CA 1
ATOM 1541 C C . THR A 1 192 ? 23.368 -6.787 -13.986 1.00 36.81 192 THR A C 1
ATOM 1543 O O . THR A 1 192 ? 23.845 -7.917 -13.926 1.00 36.81 192 THR A O 1
ATOM 1546 N N . GLY A 1 193 ? 23.440 -5.942 -12.929 1.00 36.03 193 GLY A N 1
ATOM 1547 C CA . GLY A 1 193 ? 24.083 -6.219 -11.613 1.00 36.03 193 GLY A CA 1
ATOM 1548 C C . GLY A 1 193 ? 23.229 -5.900 -10.351 1.00 36.03 193 GLY A C 1
ATOM 1549 O O . GLY A 1 193 ? 22.221 -5.208 -10.451 1.00 36.03 193 GLY A O 1
ATOM 1550 N N . LYS A 1 194 ? 23.613 -6.432 -9.166 1.00 37.34 194 LYS A N 1
ATOM 1551 C CA . LYS A 1 194 ? 22.807 -6.551 -7.910 1.00 37.34 194 LYS A CA 1
ATOM 1552 C C . LYS A 1 194 ? 23.050 -5.473 -6.827 1.00 37.34 194 LYS A C 1
ATOM 1554 O O . LYS A 1 194 ? 24.185 -5.059 -6.610 1.00 37.34 194 LYS A O 1
ATOM 1559 N N . ALA A 1 195 ? 22.002 -5.158 -6.050 1.00 41.56 195 ALA A N 1
ATOM 1560 C CA . ALA A 1 195 ? 21.995 -4.306 -4.845 1.00 41.56 195 ALA A CA 1
ATOM 1561 C C . ALA A 1 195 ? 21.662 -5.104 -3.546 1.00 41.56 195 ALA A C 1
ATOM 1563 O O . ALA A 1 195 ? 21.148 -6.222 -3.636 1.00 41.56 195 ALA A O 1
ATOM 1564 N N . PRO A 1 196 ? 21.964 -4.584 -2.334 1.00 43.19 196 PRO A N 1
ATOM 1565 C CA . PRO A 1 196 ? 21.815 -5.320 -1.071 1.00 43.19 196 PRO A CA 1
ATOM 1566 C C . PRO A 1 196 ? 20.393 -5.273 -0.467 1.00 43.19 196 PRO A C 1
ATOM 1568 O O . PRO A 1 196 ? 19.697 -4.266 -0.537 1.00 43.19 196 PRO A O 1
ATOM 1571 N N . ILE A 1 197 ? 19.996 -6.370 0.194 1.00 52.84 197 ILE A N 1
ATOM 1572 C CA . ILE A 1 197 ? 18.621 -6.686 0.631 1.00 52.84 197 ILE A CA 1
ATOM 1573 C C . ILE A 1 197 ? 18.362 -6.275 2.109 1.00 52.84 197 ILE A C 1
ATOM 1575 O O . ILE A 1 197 ? 19.085 -6.726 3.003 1.00 52.84 197 ILE A O 1
ATOM 1579 N N . PRO A 1 198 ? 17.311 -5.499 2.443 1.00 63.91 198 PRO A N 1
ATOM 1580 C CA . PRO A 1 198 ? 16.842 -5.261 3.802 1.00 63.91 198 PRO A CA 1
ATOM 1581 C C . PRO A 1 198 ? 16.084 -6.456 4.380 1.00 63.91 198 PRO A C 1
ATOM 1583 O O . PRO A 1 198 ? 15.521 -7.302 3.691 1.00 63.91 198 PRO A O 1
ATOM 1586 N N . ARG A 1 199 ? 16.022 -6.509 5.714 1.00 77.12 199 ARG A N 1
ATOM 1587 C CA . ARG A 1 199 ? 15.458 -7.631 6.486 1.00 77.12 199 ARG A CA 1
ATOM 1588 C C . ARG A 1 199 ? 13.919 -7.623 6.532 1.00 77.12 199 ARG A C 1
ATOM 1590 O O . ARG A 1 199 ? 13.334 -7.678 7.615 1.00 77.12 199 ARG A O 1
ATOM 1597 N N . ILE A 1 200 ? 13.280 -7.599 5.366 1.00 83.62 200 ILE A N 1
ATOM 1598 C CA . ILE A 1 200 ? 11.822 -7.548 5.154 1.00 83.62 200 ILE A CA 1
ATOM 1599 C C . ILE A 1 200 ? 11.096 -8.711 5.860 1.00 83.62 200 ILE A C 1
ATOM 1601 O O . ILE A 1 200 ? 10.029 -8.528 6.443 1.00 83.62 200 ILE A O 1
ATOM 1605 N N . ARG A 1 201 ? 11.738 -9.886 5.972 1.00 79.19 201 ARG A N 1
ATOM 1606 C CA . ARG A 1 201 ? 11.205 -11.071 6.682 1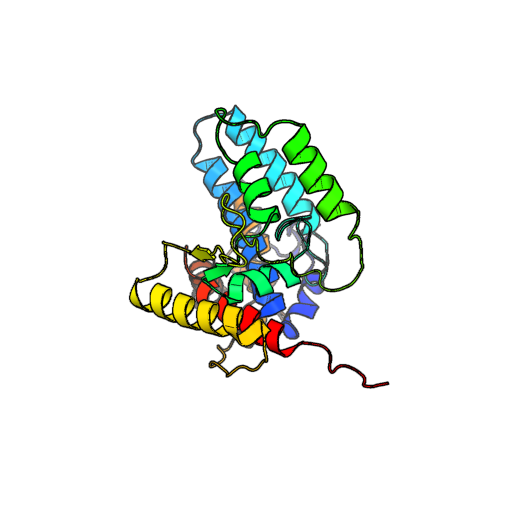.00 79.19 201 ARG A CA 1
ATOM 1607 C C . ARG A 1 201 ? 10.810 -10.830 8.147 1.00 79.19 201 ARG A C 1
ATOM 1609 O O . ARG A 1 201 ? 10.082 -11.627 8.735 1.00 79.19 201 ARG A O 1
ATOM 1616 N N . ARG A 1 202 ? 11.305 -9.763 8.784 1.00 84.69 202 ARG A N 1
ATOM 1617 C CA . ARG A 1 202 ? 10.936 -9.427 10.170 1.00 84.69 202 ARG A CA 1
ATOM 1618 C C . ARG A 1 202 ? 9.546 -8.796 10.274 1.00 84.69 202 ARG A C 1
ATOM 1620 O O . ARG A 1 202 ? 8.946 -8.886 11.341 1.00 84.69 202 ARG A O 1
ATOM 1627 N N . TRP A 1 203 ? 9.019 -8.210 9.198 1.00 90.50 203 TRP A N 1
ATOM 1628 C CA . TRP A 1 203 ? 7.743 -7.490 9.212 1.00 90.50 203 TRP A CA 1
ATOM 1629 C C . TRP A 1 203 ? 6.538 -8.407 9.421 1.00 90.50 203 TRP A C 1
ATOM 1631 O O . TRP A 1 203 ? 5.602 -8.022 10.122 1.00 90.50 203 TRP A O 1
ATOM 1641 N N . THR A 1 204 ? 6.604 -9.653 8.942 1.00 88.25 204 THR A N 1
ATOM 1642 C CA . THR A 1 204 ? 5.600 -10.683 9.246 1.00 88.25 204 THR A CA 1
ATOM 1643 C C . THR A 1 204 ? 5.475 -10.896 10.755 1.00 88.25 204 THR A C 1
ATOM 1645 O O . THR A 1 204 ? 4.379 -10.883 11.304 1.00 88.25 204 THR A O 1
ATOM 1648 N N . ARG A 1 205 ? 6.609 -11.019 11.462 1.00 87.56 205 ARG A N 1
ATOM 1649 C CA . ARG A 1 205 ? 6.634 -11.235 12.922 1.00 87.56 205 ARG A CA 1
ATOM 1650 C C . ARG A 1 205 ? 6.125 -10.032 13.714 1.00 87.56 205 ARG A C 1
ATOM 1652 O O . ARG A 1 205 ? 5.801 -10.174 14.889 1.00 87.56 205 ARG A O 1
ATOM 1659 N N . TYR A 1 206 ? 6.111 -8.853 13.099 1.00 90.06 206 TYR A N 1
ATOM 1660 C CA . TYR A 1 206 ? 5.600 -7.629 13.707 1.00 90.06 206 TYR A CA 1
ATOM 1661 C C . TYR A 1 206 ? 4.096 -7.448 13.489 1.00 90.06 206 TYR A C 1
ATOM 1663 O O . TYR A 1 206 ? 3.533 -6.512 14.042 1.00 90.06 206 TYR A O 1
ATOM 1671 N N . GLY A 1 207 ? 3.438 -8.304 12.697 1.00 93.38 207 GLY A N 1
ATOM 1672 C CA . GLY A 1 207 ? 2.014 -8.132 12.418 1.00 93.38 207 GLY A CA 1
ATOM 1673 C C . GLY A 1 207 ? 1.719 -6.871 11.610 1.00 93.38 207 GLY A C 1
ATOM 1674 O O . GLY A 1 207 ? 0.696 -6.230 11.824 1.00 93.38 207 GLY A O 1
ATOM 1675 N N . LEU A 1 208 ? 2.630 -6.470 10.718 1.00 95.31 208 LEU A N 1
ATOM 1676 C CA . LEU A 1 208 ? 2.555 -5.162 10.067 1.00 95.31 208 LEU A CA 1
ATOM 1677 C C . LEU A 1 208 ? 1.279 -4.976 9.224 1.00 95.31 208 LEU A C 1
ATOM 1679 O O . LEU A 1 208 ? 0.598 -3.969 9.380 1.00 95.31 208 LEU A O 1
ATOM 1683 N N . LEU A 1 209 ? 0.938 -5.936 8.357 1.00 96.44 209 LEU A N 1
ATOM 1684 C CA . LEU A 1 209 ? -0.275 -5.853 7.531 1.00 96.44 209 LEU A CA 1
ATOM 1685 C C . LEU A 1 209 ? -1.575 -5.894 8.353 1.00 96.44 209 LEU A C 1
ATOM 1687 O O . LEU A 1 209 ? -2.383 -4.985 8.162 1.00 96.44 209 LEU A O 1
ATOM 1691 N N . PRO A 1 210 ? -1.779 -6.831 9.308 1.00 96.62 210 PRO A N 1
ATOM 1692 C CA . PRO A 1 210 ? -2.990 -6.800 10.127 1.00 96.62 210 PRO A CA 1
ATOM 1693 C C . PRO A 1 210 ? -3.092 -5.527 10.976 1.00 96.62 210 PRO A C 1
ATOM 1695 O O . PRO A 1 210 ? -4.194 -5.021 11.174 1.00 96.62 210 PRO A O 1
ATOM 1698 N N . TYR A 1 211 ? -1.966 -4.964 11.432 1.00 97.25 211 TYR A N 1
ATOM 1699 C CA . TYR A 1 211 ? -1.957 -3.666 12.109 1.00 97.25 211 TYR A CA 1
ATOM 1700 C C . TYR A 1 211 ? -2.443 -2.536 11.197 1.00 97.25 211 TYR A C 1
ATOM 1702 O O . TYR A 1 211 ? -3.287 -1.745 11.610 1.00 97.25 211 TYR A O 1
ATOM 1710 N N . LEU A 1 212 ? -1.937 -2.460 9.963 1.00 97.69 212 LEU A N 1
ATOM 1711 C CA . LEU A 1 212 ? -2.337 -1.424 9.009 1.00 97.69 212 LEU A CA 1
ATOM 1712 C C . LEU A 1 212 ? -3.823 -1.524 8.644 1.00 97.69 212 LEU A C 1
ATOM 1714 O O . LEU A 1 212 ? -4.494 -0.498 8.587 1.00 97.69 212 LEU A O 1
ATOM 1718 N N . ASP A 1 213 ? -4.360 -2.729 8.458 1.00 97.75 213 ASP A N 1
ATOM 1719 C CA . ASP A 1 213 ? -5.776 -2.909 8.109 1.00 97.75 213 ASP A CA 1
ATOM 1720 C C . ASP A 1 213 ? -6.710 -2.522 9.266 1.00 97.75 213 ASP A C 1
ATOM 1722 O O . ASP A 1 213 ? -7.738 -1.868 9.054 1.00 97.75 213 ASP A O 1
ATOM 1726 N N . LEU A 1 214 ? -6.328 -2.845 10.507 1.00 97.25 214 LEU A N 1
ATOM 1727 C CA . LEU A 1 214 ? -7.042 -2.386 11.699 1.00 97.25 214 LEU A CA 1
ATOM 1728 C C . LEU A 1 214 ? -6.901 -0.871 11.900 1.00 97.25 214 LEU A C 1
ATOM 1730 O O . LEU A 1 214 ? -7.888 -0.216 12.232 1.00 97.25 214 LEU A O 1
ATOM 1734 N N . LEU A 1 215 ? -5.727 -0.289 11.635 1.00 97.38 215 LEU A N 1
ATOM 1735 C CA . LEU A 1 215 ? -5.510 1.160 11.672 1.00 97.38 215 LEU A CA 1
ATOM 1736 C C . LEU A 1 215 ? -6.401 1.884 10.653 1.00 97.38 215 LEU A C 1
ATOM 1738 O O . LEU A 1 215 ? -7.083 2.842 11.013 1.00 97.38 215 LEU A O 1
ATOM 1742 N N . ILE A 1 216 ? -6.453 1.404 9.408 1.00 97.56 216 ILE A N 1
ATOM 1743 C CA . ILE A 1 216 ? -7.332 1.938 8.356 1.00 97.56 216 ILE A CA 1
ATOM 1744 C C . ILE A 1 216 ? -8.794 1.890 8.813 1.00 97.56 216 ILE A C 1
ATOM 1746 O O . ILE A 1 216 ? -9.538 2.854 8.633 1.00 97.56 216 ILE A O 1
ATOM 1750 N N . TRP A 1 217 ? -9.215 0.799 9.455 1.00 97.19 217 TRP A N 1
ATOM 1751 C CA . TRP A 1 217 ? -10.564 0.680 10.006 1.00 97.19 217 TRP A CA 1
ATOM 1752 C C . TRP A 1 217 ? -10.838 1.644 11.172 1.00 97.19 217 TRP A C 1
ATOM 1754 O O . TRP A 1 217 ? -11.908 2.260 11.207 1.00 97.19 217 TRP A O 1
ATOM 1764 N N . GLN A 1 218 ? -9.881 1.844 12.085 1.00 96.44 218 GLN A N 1
ATOM 1765 C CA . GLN A 1 218 ? -9.989 2.860 13.139 1.00 96.44 218 GLN A CA 1
ATOM 1766 C C . GLN A 1 218 ? -10.117 4.269 12.546 1.00 96.44 218 GLN A C 1
ATOM 1768 O O . GLN A 1 218 ? -10.949 5.056 12.995 1.00 96.44 218 GLN A O 1
ATOM 1773 N N . MET A 1 219 ? -9.334 4.583 11.510 1.00 96.56 219 MET A N 1
ATOM 1774 C CA . MET A 1 219 ? -9.385 5.871 10.813 1.00 96.56 219 MET A CA 1
ATOM 1775 C C . MET A 1 219 ? -10.706 6.085 10.061 1.00 96.56 219 MET A C 1
ATOM 1777 O O . MET A 1 219 ? -11.221 7.202 10.018 1.00 96.56 219 MET A O 1
ATOM 1781 N N . GLU A 1 220 ? -11.260 5.033 9.457 1.00 96.25 220 GLU A N 1
ATOM 1782 C CA . GLU A 1 220 ? -12.521 5.100 8.719 1.00 96.25 220 GLU A CA 1
ATOM 1783 C C . GLU A 1 220 ? -13.711 5.349 9.652 1.00 96.25 220 GLU A C 1
ATOM 1785 O O . GLU A 1 220 ? -14.521 6.236 9.379 1.00 96.25 220 GLU A O 1
ATOM 1790 N N . THR A 1 221 ? -13.814 4.551 10.718 1.00 95.62 221 THR A N 1
ATOM 1791 C CA . THR A 1 221 ? -14.996 4.473 11.596 1.00 95.62 221 THR A CA 1
ATOM 1792 C C . THR A 1 221 ? -14.910 5.380 12.821 1.00 95.62 221 THR A C 1
ATOM 1794 O O . THR A 1 221 ? -15.904 5.585 13.517 1.00 95.62 221 THR A O 1
ATOM 1797 N N . GLY A 1 222 ? -13.715 5.885 13.127 1.00 94.31 222 GLY A N 1
ATOM 1798 C CA . GLY A 1 222 ? -13.411 6.533 14.396 1.00 94.31 222 GLY A CA 1
ATOM 1799 C C . GLY A 1 222 ? -13.331 5.561 15.576 1.00 94.31 222 GLY A C 1
ATOM 1800 O O . GLY A 1 222 ? -13.148 6.011 16.699 1.00 94.31 222 GLY A O 1
ATOM 1801 N N . ALA A 1 223 ? -13.474 4.246 15.385 1.00 94.00 223 ALA A N 1
ATOM 1802 C CA . ALA A 1 223 ? -13.365 3.280 16.475 1.00 94.00 223 ALA A CA 1
ATOM 1803 C C . ALA A 1 223 ? -11.977 3.307 17.141 1.00 94.00 223 ALA A C 1
ATOM 1805 O O . ALA A 1 223 ? -10.946 3.548 16.507 1.00 94.00 223 ALA A O 1
ATOM 1806 N N . ARG A 1 224 ? -11.934 3.009 18.442 1.00 94.75 224 ARG A N 1
ATOM 1807 C CA . ARG A 1 224 ? -10.682 2.815 19.185 1.00 94.75 224 ARG A CA 1
ATOM 1808 C C . ARG A 1 224 ? -10.506 1.352 19.557 1.00 94.75 224 ARG A C 1
ATOM 1810 O O . ARG A 1 224 ? -11.389 0.780 20.174 1.00 94.75 224 ARG A O 1
ATOM 1817 N N . ILE A 1 225 ? -9.359 0.779 19.221 1.00 93.88 225 ILE A N 1
ATOM 1818 C CA . ILE A 1 225 ? -8.898 -0.527 19.696 1.00 93.88 225 ILE A CA 1
ATOM 1819 C C . ILE A 1 225 ? -7.845 -0.243 20.767 1.00 93.88 225 ILE A C 1
ATOM 1821 O O . ILE A 1 225 ? -6.966 0.589 20.534 1.00 93.88 225 ILE A O 1
ATOM 1825 N N . SER A 1 226 ? -7.941 -0.871 21.941 1.00 94.38 226 SER A N 1
ATOM 1826 C CA . SER A 1 226 ? -6.889 -0.719 22.954 1.00 94.38 226 SER A CA 1
ATOM 1827 C C . SER A 1 226 ? -5.568 -1.318 22.456 1.00 94.38 226 SER A C 1
ATOM 1829 O O . SER A 1 226 ? -5.566 -2.276 21.684 1.00 94.38 226 SER A O 1
ATOM 1831 N N . ASP A 1 227 ? -4.427 -0.793 22.910 1.00 93.31 227 ASP A N 1
ATOM 1832 C CA . ASP A 1 227 ? -3.117 -1.317 22.491 1.00 93.31 227 ASP A CA 1
ATOM 1833 C C . ASP A 1 227 ? -2.941 -2.802 22.841 1.00 93.31 227 ASP A C 1
ATOM 1835 O O . ASP A 1 227 ? -2.245 -3.529 22.139 1.00 93.31 227 ASP A O 1
ATOM 1839 N N . GLU A 1 228 ? -3.577 -3.262 23.919 1.00 92.50 228 GLU A N 1
ATOM 1840 C CA . GLU A 1 228 ? -3.582 -4.664 24.342 1.00 92.50 228 GLU A CA 1
ATOM 1841 C C . GLU A 1 228 ? -4.334 -5.537 23.338 1.00 92.50 228 GLU A C 1
ATOM 1843 O O . GLU A 1 228 ? -3.798 -6.536 22.862 1.00 92.50 228 GLU A O 1
ATOM 1848 N N . VAL A 1 229 ? -5.544 -5.125 22.952 1.00 93.44 229 VAL A N 1
ATOM 1849 C CA . VAL A 1 229 ? -6.351 -5.842 21.959 1.00 93.44 229 VAL A CA 1
ATOM 1850 C C . VAL A 1 229 ? -5.687 -5.798 20.592 1.00 93.44 229 VAL A C 1
ATOM 1852 O O . VAL A 1 229 ? -5.632 -6.818 19.914 1.00 93.44 229 VAL A O 1
ATOM 1855 N N . MET A 1 230 ? -5.126 -4.652 20.201 1.00 95.44 230 MET A N 1
ATOM 1856 C CA . MET A 1 230 ? -4.373 -4.517 18.958 1.00 95.44 230 MET A CA 1
ATOM 1857 C C . MET A 1 230 ? -3.153 -5.444 18.963 1.00 95.44 230 MET A C 1
ATOM 1859 O O . MET A 1 230 ? -2.917 -6.150 17.988 1.00 95.44 230 MET A O 1
ATOM 1863 N N . ALA A 1 231 ? -2.391 -5.495 20.061 1.00 93.62 231 ALA A N 1
ATOM 1864 C CA . ALA A 1 231 ? -1.223 -6.364 20.168 1.00 93.62 231 ALA A CA 1
ATOM 1865 C C . ALA A 1 231 ? -1.594 -7.849 20.071 1.00 93.62 231 ALA A C 1
ATOM 1867 O O . ALA A 1 231 ? -0.863 -8.600 19.421 1.00 93.62 231 ALA A O 1
ATOM 1868 N N . LEU A 1 232 ? -2.722 -8.248 20.667 1.00 92.44 232 LEU A N 1
ATOM 1869 C CA . LEU A 1 232 ? -3.273 -9.600 20.556 1.00 92.44 232 LEU A CA 1
ATOM 1870 C C . LEU A 1 232 ? -3.774 -9.906 19.144 1.00 92.44 232 LEU A C 1
ATOM 1872 O O . LEU A 1 232 ? -3.551 -11.007 18.651 1.00 92.44 232 LEU A O 1
ATOM 1876 N N . ALA A 1 233 ? -4.419 -8.940 18.489 1.00 92.62 233 ALA A N 1
ATOM 1877 C CA . ALA A 1 233 ? -4.943 -9.111 17.144 1.00 92.62 233 ALA A CA 1
ATOM 1878 C C . ALA A 1 233 ? -3.811 -9.305 16.128 1.00 92.62 233 ALA A C 1
ATOM 1880 O O . ALA A 1 233 ? -3.868 -10.209 15.309 1.00 92.62 233 ALA A O 1
ATOM 1881 N N . VAL A 1 234 ? -2.745 -8.504 16.188 1.00 93.38 234 VAL A N 1
ATOM 1882 C CA . VAL A 1 234 ? -1.749 -8.464 15.102 1.00 93.38 234 VAL A CA 1
ATOM 1883 C C . VAL A 1 234 ? -0.611 -9.480 15.242 1.00 93.38 234 VAL A C 1
ATOM 1885 O O . VAL A 1 234 ? 0.115 -9.708 14.275 1.00 93.38 234 VAL A O 1
ATOM 1888 N N . HIS A 1 235 ? -0.427 -10.109 16.405 1.00 88.62 235 HIS A N 1
ATOM 1889 C CA . HIS A 1 235 ? 0.682 -11.037 16.635 1.00 88.62 235 HIS A CA 1
ATOM 1890 C C . HIS A 1 235 ? 0.213 -12.486 16.791 1.00 88.62 235 HIS A C 1
ATOM 1892 O O . HIS A 1 235 ? -0.470 -12.840 17.751 1.00 88.62 235 HIS A O 1
ATOM 1898 N N . PHE A 1 236 ? 0.684 -13.354 15.891 1.00 71.44 236 PHE A N 1
ATOM 1899 C CA . PHE A 1 236 ? 0.420 -14.789 15.962 1.00 71.44 236 PHE A CA 1
ATOM 1900 C C . PHE A 1 236 ? 0.911 -15.376 17.296 1.00 71.44 236 PHE A C 1
ATOM 1902 O O . PHE A 1 236 ? 2.066 -15.180 17.681 1.00 71.44 236 PHE A O 1
ATOM 1909 N N . GLY A 1 237 ? 0.025 -16.078 18.005 1.00 70.75 237 GLY A N 1
ATOM 1910 C CA . GLY A 1 237 ? 0.319 -16.724 19.288 1.00 70.75 237 GLY A CA 1
ATOM 1911 C C . GLY A 1 237 ? 0.189 -15.834 20.531 1.00 70.75 237 GLY A C 1
ATOM 1912 O O . GLY A 1 237 ? 0.425 -16.316 21.631 1.00 70.75 237 GLY A O 1
ATOM 1913 N N . GLY A 1 238 ? -0.177 -14.551 20.408 1.00 67.50 238 GLY A N 1
ATOM 1914 C CA . GLY A 1 238 ? -0.514 -13.704 21.566 1.00 67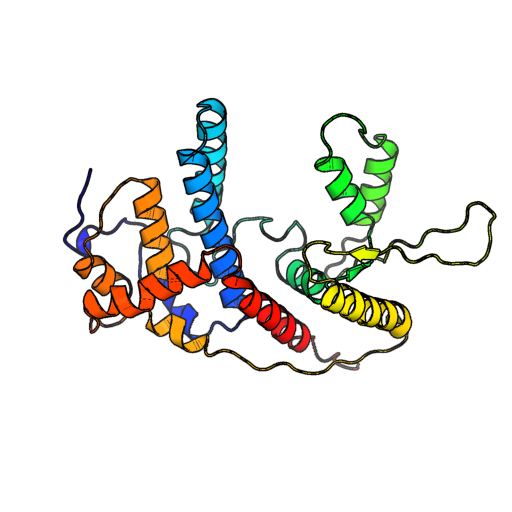.50 238 GLY A CA 1
ATOM 1915 C C . GLY A 1 238 ? 0.644 -13.379 22.526 1.00 67.50 238 GLY A C 1
ATOM 1916 O O . GLY A 1 238 ? 0.434 -12.753 23.559 1.00 67.50 238 GLY A O 1
ATOM 1917 N N . HIS A 1 239 ? 1.884 -13.751 22.197 1.00 71.06 239 HIS A N 1
ATOM 1918 C CA . HIS A 1 239 ? 3.046 -13.597 23.086 1.00 71.06 239 HIS A CA 1
ATOM 1919 C C . HIS A 1 239 ? 3.636 -12.176 23.140 1.00 71.06 239 HIS A C 1
ATOM 1921 O O . HIS A 1 239 ? 4.695 -11.963 23.731 1.00 71.06 239 HIS A O 1
ATOM 1927 N N . ARG A 1 240 ? 3.014 -11.188 22.488 1.00 80.25 240 ARG A N 1
ATOM 1928 C CA . ARG A 1 240 ? 3.536 -9.818 22.415 1.00 80.25 240 ARG A CA 1
ATOM 1929 C C . ARG A 1 240 ? 2.612 -8.842 23.122 1.00 80.25 240 ARG A C 1
ATOM 1931 O O . ARG A 1 240 ? 1.423 -8.784 22.843 1.00 80.25 240 ARG A O 1
ATOM 1938 N N . SER A 1 241 ? 3.204 -8.043 24.002 1.00 88.50 241 SER A N 1
ATOM 1939 C CA . SER A 1 241 ? 2.506 -7.013 24.763 1.00 88.50 241 SER A CA 1
ATOM 1940 C C . SER A 1 241 ? 2.274 -5.738 23.945 1.00 88.50 241 SER A C 1
ATOM 1942 O O . SER A 1 241 ? 2.937 -5.486 22.932 1.00 88.50 241 SER A O 1
ATOM 1944 N N . ALA A 1 242 ? 1.396 -4.876 24.460 1.00 90.19 242 ALA A N 1
ATOM 1945 C CA . ALA A 1 242 ? 1.209 -3.502 23.992 1.00 90.19 242 ALA A CA 1
ATOM 1946 C C . ALA A 1 242 ? 2.534 -2.715 23.888 1.00 90.19 242 ALA A C 1
ATOM 1948 O O . ALA A 1 242 ? 2.717 -1.906 22.979 1.00 90.19 242 ALA A O 1
ATOM 1949 N N . GLY A 1 243 ? 3.497 -2.983 24.780 1.00 89.50 243 GLY A N 1
ATOM 1950 C CA . GLY A 1 243 ? 4.828 -2.374 24.727 1.00 89.50 243 GLY A CA 1
ATOM 1951 C C . GLY A 1 243 ? 5.580 -2.713 23.436 1.00 89.50 243 GLY A C 1
ATOM 1952 O O . GLY A 1 243 ? 6.092 -1.813 22.773 1.00 89.50 243 GLY A O 1
ATOM 1953 N N . ASN A 1 244 ? 5.572 -3.990 23.037 1.00 88.19 244 ASN A N 1
ATOM 1954 C CA . ASN A 1 244 ? 6.208 -4.452 21.798 1.00 88.19 244 ASN A CA 1
ATOM 1955 C C . ASN A 1 244 ? 5.511 -3.898 20.553 1.00 88.19 244 ASN A C 1
ATOM 1957 O O . ASN A 1 244 ? 6.181 -3.537 19.586 1.00 88.19 244 ASN A O 1
ATOM 1961 N N . LEU A 1 245 ? 4.177 -3.813 20.575 1.00 92.25 245 LEU A N 1
ATOM 1962 C CA . LEU A 1 245 ? 3.400 -3.198 19.500 1.00 92.25 245 LEU A CA 1
ATOM 1963 C C . LEU A 1 245 ? 3.863 -1.752 19.258 1.00 92.25 245 LEU A C 1
ATOM 1965 O O . LEU A 1 245 ? 4.209 -1.397 18.130 1.00 92.25 245 LEU A O 1
ATOM 1969 N N . ARG A 1 246 ? 3.924 -0.936 20.319 1.00 91.44 246 ARG A N 1
ATOM 1970 C CA . ARG A 1 246 ? 4.299 0.483 20.228 1.00 91.44 246 ARG A CA 1
ATOM 1971 C C . ARG A 1 246 ? 5.737 0.687 19.759 1.00 91.44 246 ARG A C 1
ATOM 1973 O O . ARG A 1 246 ? 5.968 1.511 18.882 1.00 91.44 246 ARG A O 1
ATOM 1980 N N . SER A 1 247 ? 6.693 -0.056 20.316 1.00 90.94 247 SER A N 1
ATOM 1981 C CA . SER A 1 247 ? 8.121 0.129 20.019 1.00 90.94 247 SER A CA 1
ATOM 1982 C C . SER A 1 247 ? 8.573 -0.492 18.695 1.00 90.94 247 SER A C 1
ATOM 1984 O O . SER A 1 247 ? 9.657 -0.173 18.213 1.00 90.94 247 SER A O 1
ATOM 1986 N N . THR A 1 248 ? 7.775 -1.385 18.097 1.00 90.81 248 THR A N 1
ATOM 1987 C CA . THR A 1 248 ? 8.147 -2.052 16.841 1.00 90.81 248 THR A CA 1
ATOM 1988 C C . THR A 1 248 ? 7.130 -1.805 15.739 1.00 90.81 248 THR A C 1
ATOM 1990 O O . THR A 1 248 ? 7.417 -1.051 14.814 1.00 90.81 248 THR A O 1
ATOM 1993 N N . THR A 1 249 ? 5.943 -2.399 15.823 1.00 93.69 249 THR A N 1
ATOM 1994 C CA . THR A 1 249 ? 4.937 -2.370 14.754 1.00 93.69 249 THR A CA 1
ATOM 1995 C C . THR A 1 249 ? 4.482 -0.954 14.422 1.00 93.69 249 THR A C 1
ATOM 1997 O O . THR A 1 249 ? 4.508 -0.576 13.256 1.00 93.69 249 THR A O 1
ATOM 2000 N N . VAL A 1 250 ? 4.135 -0.149 15.432 1.00 95.19 250 VAL A N 1
ATOM 2001 C CA . VAL A 1 250 ? 3.647 1.227 15.232 1.00 95.19 250 VAL A CA 1
ATOM 2002 C C . VAL A 1 250 ? 4.734 2.115 14.630 1.00 95.19 250 VAL A C 1
ATOM 2004 O O . VAL A 1 250 ? 4.470 2.843 13.675 1.00 95.19 250 VAL A O 1
ATOM 2007 N N . ILE A 1 251 ? 5.962 2.041 15.158 1.00 93.31 251 ILE A N 1
ATOM 2008 C CA . ILE A 1 251 ? 7.101 2.811 14.634 1.00 93.31 251 ILE A CA 1
ATOM 2009 C C . ILE A 1 251 ? 7.367 2.430 13.176 1.00 93.31 251 ILE A C 1
ATOM 2011 O O . ILE A 1 251 ? 7.429 3.310 12.322 1.00 93.31 251 ILE A O 1
ATOM 2015 N N . ARG A 1 252 ? 7.429 1.131 12.862 1.00 92.56 252 ARG A N 1
ATOM 2016 C CA . ARG A 1 252 ? 7.671 0.656 11.491 1.00 92.56 252 ARG A CA 1
ATOM 2017 C C . ARG A 1 252 ? 6.544 1.016 10.535 1.00 92.56 252 ARG A C 1
ATOM 2019 O O . ARG A 1 252 ? 6.820 1.431 9.417 1.00 92.56 252 ARG A O 1
ATOM 2026 N N . ALA A 1 253 ? 5.291 0.902 10.963 1.00 95.75 253 ALA A N 1
ATOM 2027 C CA . ALA A 1 253 ? 4.154 1.335 10.164 1.00 95.75 253 ALA A CA 1
ATOM 2028 C C . ALA A 1 253 ? 4.238 2.834 9.851 1.00 95.75 253 ALA A C 1
ATOM 2030 O O . ALA A 1 253 ? 4.104 3.212 8.693 1.00 95.75 253 ALA A O 1
ATOM 2031 N N . LYS A 1 254 ? 4.539 3.682 10.844 1.00 93.69 254 LYS A N 1
ATOM 2032 C CA . LYS A 1 254 ? 4.757 5.119 10.618 1.00 93.69 254 LYS A CA 1
ATOM 2033 C C . LYS A 1 254 ? 5.887 5.381 9.628 1.00 93.69 254 LYS A C 1
ATOM 2035 O O . LYS A 1 254 ? 5.691 6.133 8.682 1.00 93.69 254 LYS A O 1
ATOM 2040 N N . GLU A 1 255 ? 7.045 4.759 9.829 1.00 88.75 255 GLU A N 1
ATOM 2041 C CA . GLU A 1 255 ? 8.196 4.916 8.935 1.00 88.75 255 GLU A CA 1
ATOM 2042 C C . GLU A 1 255 ? 7.845 4.557 7.487 1.00 88.75 255 GLU A C 1
ATOM 2044 O O . GLU A 1 255 ? 8.135 5.338 6.588 1.00 88.75 255 GLU A O 1
ATOM 2049 N N . LEU A 1 256 ? 7.173 3.421 7.268 1.00 90.50 256 LEU A N 1
ATOM 2050 C CA . LEU A 1 256 ? 6.811 2.932 5.935 1.00 90.50 256 LEU A CA 1
ATOM 2051 C C . LEU A 1 256 ? 5.693 3.753 5.277 1.00 90.50 256 LEU A C 1
ATOM 2053 O O . LEU A 1 256 ? 5.702 3.933 4.062 1.00 90.50 256 LEU A O 1
ATOM 2057 N N . MET A 1 257 ? 4.720 4.237 6.054 1.00 92.94 257 MET A N 1
ATOM 2058 C CA . MET A 1 257 ? 3.586 5.009 5.526 1.00 92.94 257 MET A CA 1
ATOM 2059 C C . MET A 1 257 ? 3.921 6.492 5.291 1.00 92.94 257 MET A C 1
ATOM 2061 O O . MET A 1 257 ? 3.156 7.187 4.623 1.00 92.94 257 MET A O 1
ATOM 2065 N N . ASN A 1 258 ? 5.065 6.975 5.788 1.00 83.88 258 ASN A N 1
ATOM 2066 C CA . ASN A 1 258 ? 5.580 8.313 5.492 1.00 83.88 258 ASN A CA 1
ATOM 2067 C C . ASN A 1 258 ? 6.014 8.459 4.023 1.00 83.88 258 ASN A C 1
ATOM 2069 O O . ASN A 1 258 ? 6.161 7.478 3.291 1.00 83.88 258 ASN A O 1
ATOM 2073 N N . ASN A 1 259 ? 6.258 9.705 3.590 1.00 58.25 259 ASN A N 1
ATOM 2074 C CA . ASN A 1 259 ? 6.312 10.029 2.164 1.00 58.25 259 ASN A CA 1
ATOM 2075 C C . ASN A 1 259 ? 7.363 9.275 1.330 1.00 58.25 259 ASN A C 1
ATOM 2077 O O . ASN A 1 259 ? 7.098 9.026 0.156 1.00 58.25 259 ASN A O 1
ATOM 2081 N N . ASN A 1 260 ? 8.433 8.781 1.953 1.00 69.19 260 ASN A N 1
ATOM 2082 C CA . ASN A 1 260 ? 9.528 8.054 1.297 1.00 69.19 260 ASN A CA 1
ATOM 2083 C C . ASN A 1 260 ? 9.762 6.664 1.922 1.00 69.19 260 ASN A C 1
ATOM 2085 O O . ASN A 1 260 ? 10.771 6.006 1.682 1.00 69.19 260 ASN A O 1
ATOM 2089 N N . GLY A 1 261 ? 8.844 6.212 2.784 1.00 74.19 261 GLY A N 1
ATOM 2090 C CA . GLY A 1 261 ? 9.027 4.997 3.578 1.00 74.19 261 GLY A CA 1
ATOM 2091 C C . GLY A 1 261 ? 9.124 3.712 2.754 1.00 74.19 261 GLY A C 1
ATOM 2092 O O . GLY A 1 261 ? 9.689 2.726 3.218 1.00 74.19 261 GLY A O 1
ATOM 2093 N N . LEU A 1 262 ? 8.592 3.721 1.529 1.00 86.88 262 LEU A N 1
ATOM 2094 C CA . LEU A 1 262 ? 8.550 2.559 0.639 1.00 86.88 262 LEU A CA 1
ATOM 2095 C C . LEU A 1 262 ? 9.609 2.594 -0.469 1.00 86.88 262 LEU A C 1
ATOM 2097 O O . LEU A 1 262 ? 9.662 1.648 -1.245 1.00 86.88 262 LEU A O 1
ATOM 2101 N N . ASP A 1 263 ? 10.447 3.629 -0.552 1.00 77.00 263 ASP A N 1
ATOM 2102 C CA . ASP A 1 263 ? 11.343 3.832 -1.701 1.00 77.00 263 ASP A CA 1
ATOM 2103 C C . ASP A 1 263 ? 12.395 2.722 -1.792 1.00 77.00 263 ASP A C 1
ATOM 2105 O O . ASP A 1 263 ? 12.526 2.063 -2.819 1.00 77.00 263 ASP A O 1
ATOM 2109 N N . ILE A 1 264 ? 13.045 2.408 -0.666 1.00 77.31 264 ILE A N 1
ATOM 2110 C CA . ILE A 1 264 ? 13.985 1.281 -0.574 1.00 77.31 264 ILE A CA 1
ATOM 2111 C C . ILE A 1 264 ? 13.286 -0.032 -0.956 1.00 77.31 264 ILE A C 1
ATOM 2113 O O . ILE A 1 264 ? 13.855 -0.874 -1.643 1.00 77.31 264 ILE A O 1
ATOM 2117 N N . LEU A 1 265 ? 12.038 -0.220 -0.516 1.00 86.50 265 LEU A N 1
ATOM 2118 C CA . LEU A 1 265 ? 11.270 -1.427 -0.814 1.00 86.50 265 LEU A CA 1
ATOM 2119 C C . LEU A 1 265 ? 10.902 -1.525 -2.300 1.00 86.50 265 LEU A C 1
ATOM 2121 O O . LEU A 1 265 ? 10.914 -2.623 -2.849 1.00 86.50 265 LEU A O 1
ATOM 2125 N N . LEU A 1 266 ? 10.616 -0.395 -2.950 1.00 84.31 266 LEU A N 1
ATOM 2126 C CA . LEU A 1 266 ? 10.396 -0.326 -4.390 1.00 84.31 266 LEU A CA 1
ATOM 2127 C C . LEU A 1 266 ? 11.645 -0.760 -5.156 1.00 84.31 266 LEU A C 1
ATOM 2129 O O . LEU A 1 266 ? 11.534 -1.602 -6.039 1.00 84.31 266 LEU A O 1
ATOM 2133 N N . GLU A 1 267 ? 12.820 -0.231 -4.805 1.00 73.56 267 GLU A N 1
ATOM 2134 C CA . GLU A 1 267 ? 14.094 -0.582 -5.457 1.00 73.56 267 GLU A CA 1
ATOM 2135 C C . GLU A 1 267 ? 14.364 -2.095 -5.415 1.00 73.56 267 GLU A C 1
ATOM 2137 O O . GLU A 1 267 ? 14.847 -2.698 -6.378 1.00 73.56 267 GLU A O 1
ATOM 2142 N N . LEU A 1 268 ? 13.994 -2.742 -4.313 1.00 81.12 268 LEU A N 1
ATOM 2143 C CA . LEU A 1 268 ? 14.153 -4.185 -4.147 1.00 81.12 268 LEU A CA 1
ATOM 2144 C C . LEU A 1 268 ? 13.100 -4.978 -4.887 1.00 81.12 268 LEU A C 1
ATOM 2146 O O . LEU A 1 268 ? 13.450 -5.959 -5.530 1.00 81.12 268 LEU A O 1
ATOM 2150 N N . ALA A 1 269 ? 11.838 -4.553 -4.821 1.00 87.31 269 ALA A N 1
ATOM 2151 C CA . ALA A 1 269 ? 10.760 -5.167 -5.584 1.00 87.31 269 ALA A CA 1
ATOM 2152 C C . ALA A 1 269 ? 11.097 -5.149 -7.078 1.00 87.31 269 ALA A C 1
ATOM 2154 O O . ALA A 1 269 ? 10.977 -6.158 -7.760 1.00 87.31 269 ALA A O 1
ATOM 2155 N N . VAL A 1 270 ? 11.606 -4.022 -7.568 1.00 76.94 270 VAL A N 1
ATOM 2156 C CA . VAL A 1 270 ? 12.141 -3.871 -8.919 1.00 76.94 270 VAL A CA 1
ATOM 2157 C C . VAL A 1 270 ? 13.264 -4.876 -9.201 1.00 76.94 270 VAL A C 1
ATOM 2159 O O . VAL A 1 270 ? 13.221 -5.589 -10.203 1.00 76.94 270 VAL A O 1
ATOM 2162 N N . THR A 1 271 ? 14.263 -4.952 -8.318 1.00 78.50 271 THR A N 1
ATOM 2163 C CA . THR A 1 271 ? 15.434 -5.826 -8.500 1.00 78.50 271 THR A CA 1
ATOM 2164 C C . THR A 1 271 ? 15.037 -7.306 -8.511 1.00 78.50 271 THR A C 1
ATOM 2166 O O . THR A 1 271 ? 15.494 -8.070 -9.361 1.00 78.50 271 THR A O 1
ATOM 2169 N N . GLU A 1 272 ? 14.170 -7.718 -7.586 1.00 85.56 272 GLU A N 1
ATOM 2170 C CA . GLU A 1 272 ? 13.662 -9.086 -7.486 1.00 85.56 272 GLU A CA 1
ATOM 2171 C C . GLU A 1 272 ? 12.751 -9.429 -8.671 1.00 85.56 272 GLU A C 1
ATOM 2173 O O . GLU A 1 272 ? 12.905 -10.498 -9.259 1.00 85.56 272 GLU A O 1
ATOM 2178 N N . ALA A 1 273 ? 11.875 -8.515 -9.098 1.00 84.56 273 ALA A N 1
ATOM 2179 C CA . ALA A 1 273 ? 11.042 -8.707 -10.284 1.00 84.56 273 ALA A CA 1
ATOM 2180 C C . ALA A 1 273 ? 11.882 -8.877 -11.559 1.00 84.56 273 ALA A C 1
ATOM 2182 O O . ALA A 1 273 ? 11.600 -9.765 -12.362 1.00 84.56 273 ALA A O 1
ATOM 2183 N N . ALA A 1 274 ? 12.955 -8.098 -11.724 1.00 75.38 274 ALA A N 1
ATOM 2184 C CA . ALA A 1 274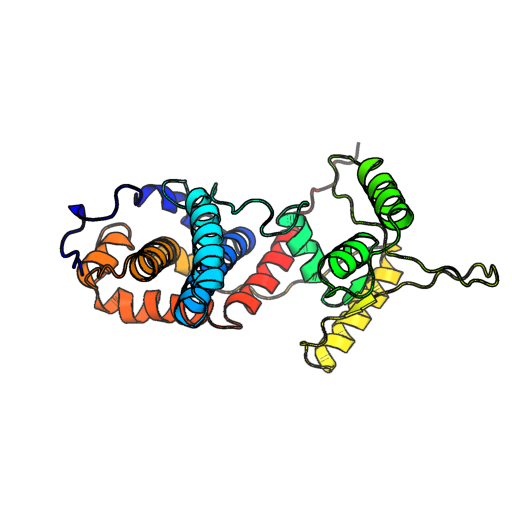 ? 13.877 -8.251 -12.848 1.00 75.38 274 ALA A CA 1
ATOM 2185 C C . ALA A 1 274 ? 14.587 -9.618 -12.846 1.00 75.38 274 ALA A C 1
ATOM 2187 O O . ALA A 1 274 ? 14.833 -10.188 -13.910 1.00 75.38 274 ALA A O 1
ATOM 2188 N N . ALA A 1 275 ? 14.876 -10.166 -11.662 1.00 77.62 275 ALA A N 1
ATOM 2189 C CA . ALA A 1 275 ? 15.490 -11.483 -11.503 1.00 77.62 275 ALA A CA 1
ATOM 2190 C C . ALA A 1 275 ? 14.519 -12.657 -11.744 1.00 77.62 275 ALA A C 1
ATOM 2192 O O . ALA A 1 275 ? 14.978 -13.770 -11.990 1.00 77.62 275 ALA A O 1
ATOM 2193 N N . ARG A 1 276 ? 13.197 -12.429 -11.702 1.00 81.31 276 ARG A N 1
ATOM 2194 C CA . ARG A 1 276 ? 12.159 -13.453 -11.943 1.00 81.31 276 ARG A CA 1
ATOM 2195 C C . ARG A 1 276 ? 11.949 -13.800 -13.427 1.00 81.31 276 ARG A C 1
ATOM 2197 O O . ARG A 1 276 ? 11.101 -14.644 -13.711 1.00 81.31 276 ARG A O 1
ATOM 2204 N N . ARG A 1 277 ? 12.661 -13.165 -14.371 1.00 69.31 277 ARG A N 1
ATOM 2205 C CA . ARG A 1 277 ? 12.450 -13.395 -15.814 1.00 69.31 277 ARG A CA 1
ATOM 2206 C C . ARG A 1 277 ? 12.528 -14.892 -16.151 1.00 69.31 277 ARG A C 1
ATOM 2208 O O . ARG A 1 277 ? 13.473 -15.553 -15.713 1.00 69.31 277 ARG A O 1
ATOM 2215 N N . PRO A 1 278 ? 11.563 -15.427 -16.921 1.00 53.09 278 PRO A N 1
ATOM 2216 C CA . PRO A 1 278 ? 11.545 -16.837 -17.264 1.00 53.09 278 PRO A CA 1
ATOM 2217 C C . PRO A 1 278 ? 12.817 -17.180 -18.038 1.00 53.09 278 PRO A C 1
ATOM 2219 O O . PRO A 1 278 ? 13.166 -16.511 -19.014 1.00 53.09 278 PRO A O 1
ATOM 2222 N N . ILE A 1 279 ? 13.511 -18.229 -17.593 1.00 46.12 279 ILE A N 1
ATOM 2223 C CA . ILE A 1 279 ? 14.525 -18.900 -18.404 1.00 46.12 279 ILE A CA 1
ATOM 2224 C C . ILE A 1 279 ? 13.796 -19.276 -19.692 1.00 46.12 279 ILE A C 1
ATOM 2226 O O . ILE A 1 279 ? 12.844 -20.058 -19.645 1.00 46.12 279 ILE A O 1
ATOM 2230 N N . LYS A 1 280 ? 14.168 -18.657 -20.818 1.00 47.56 280 LYS A N 1
ATOM 2231 C CA . LYS A 1 280 ? 13.661 -19.072 -22.125 1.00 47.56 280 LYS A CA 1
ATOM 2232 C C . LYS A 1 280 ? 13.974 -20.561 -22.240 1.00 47.56 280 LYS A C 1
ATOM 2234 O O . LYS A 1 280 ? 15.143 -20.931 -22.253 1.00 47.56 280 LYS A O 1
ATOM 2239 N N . LEU A 1 281 ? 12.942 -21.401 -22.238 1.00 41.88 281 LEU A N 1
ATOM 2240 C CA . LEU A 1 281 ? 13.079 -22.786 -22.661 1.00 41.88 281 LEU A CA 1
ATOM 2241 C C . LEU A 1 281 ? 13.450 -22.707 -24.142 1.00 41.88 281 LEU A C 1
ATOM 2243 O O . LEU A 1 281 ? 12.610 -22.367 -24.973 1.00 41.88 281 LEU A O 1
ATOM 2247 N N . GLU A 1 282 ? 14.739 -22.871 -24.432 1.00 50.03 282 GLU A N 1
ATOM 2248 C CA . GLU A 1 282 ? 15.226 -23.080 -25.790 1.00 50.03 282 GLU A CA 1
ATOM 2249 C C . GLU A 1 282 ? 14.568 -24.367 -26.301 1.00 50.03 282 GLU A C 1
ATOM 2251 O O . GLU A 1 282 ? 14.786 -25.442 -25.739 1.00 50.03 282 GLU A O 1
ATOM 2256 N N . ASN A 1 283 ? 13.696 -24.216 -27.299 1.00 48.62 283 ASN A N 1
ATOM 2257 C CA . ASN A 1 283 ? 13.195 -25.314 -28.123 1.00 48.62 283 ASN A CA 1
ATOM 2258 C C . ASN A 1 283 ? 14.123 -25.495 -29.320 1.00 48.62 283 ASN A C 1
ATOM 2260 O O . ASN A 1 283 ? 14.503 -24.454 -29.906 1.00 48.62 283 ASN A O 1
#

Sequence (283 aa):
MAIFIRLAEMPKWYDFKNYSSVSRFDAVEWFRQLVQRRYLISLLEARNRTPSALLKKVISKIFAWAVKNMRGIAVEDTDIPNFFGIHGYAQYLADRQRGVISLTPRHLHEHANTAPDDAHPSEKCSTAMHKSTSESVHISESIDAPLLLRDVKGSAEKIAVAHVDLRQPIALALKNFEIWFSEAKATMELQTGKAPIPRIRRWTRYGLLPYLDLLIWQMETGARISDEVMALAVHFGGHRSAGNLRSTTVIRAKELMNNNGLDILLELAVTEAAARRPIKLEN

Foldseek 3Di:
DAEAEALVPPDPLDDPQLLPCVLVDDLQLVLQLLVLLLVLVVLLVCLVPDPDPVSVVVSVVVSVLQCVQPTNHRSSRRDRPCPLHPVDSLVSLQQVQLLKDFDALVNVVVCLVPDPDDDNPPVVSVVVSCCVVVVPPDPDDCPGPRDWDDPPVPDPDTHTHIDHDPVDDPVVSVVSVVVNVVVVVCVVPDDDDDDDDDPSSCLLQLLQSSLSSVVSVCSVPVYHYDLQSSCCSRHPPSPDGSVSNVVPNVVLNVQLSPPCSCVSSSNRSSVVSVVPDDPPPDD

Secondary structure (DSSP, 8-state):
--EE-SGGGS-TT--GGGGGGGGG--HHHHHHHHHHHHHHHHHHHHHHH---HHHHHHHHHHHHHHHHTTTTS-TTT---TTTT-TTHHHHHHHHHTTSEEE--HHHHHHHHHHS-SS----HHHHHHHHHHHHTT--SS---PPP-EEEPTT--S-EEE-EEE-TTS-HHHHHHHHHHHHHHHHHTTS------PPP-TTHHHHTTHHHHHHHHHHHHHH--EE-HHHHHHHHSTTS---HHHIIIIIIHHHHHHHSTTTTHHHHHHHHHHHHHT-------